Protein AF-A0A662F330-F1 (afdb_monomer)

pLDDT: mean 90.24, std 6.08, range [50.97, 97.44]

Solvent-accessible surface area (backbone atoms only — not comparable to full-atom values): 11430 Å² total; per-residue (Å²): 136,85,82,60,60,74,59,54,74,67,41,81,53,69,70,50,36,45,76,65,49,92,43,72,67,61,27,53,52,48,52,53,46,45,69,73,62,51,96,54,98,65,63,63,68,55,54,45,50,53,49,22,54,53,48,38,51,51,52,59,48,39,74,73,48,54,71,63,37,28,57,54,47,50,48,55,52,51,38,55,53,50,48,49,54,53,51,38,46,74,71,68,46,50,69,74,56,43,60,72,55,47,43,87,51,67,92,79,46,53,70,69,58,52,43,48,30,68,72,40,96,68,14,58,49,64,52,20,74,79,43,34,81,67,53,10,59,54,54,52,67,53,93,68,93,50,66,68,60,52,47,51,42,37,58,58,40,41,50,63,50,40,53,47,22,55,72,77,37,75,88,42,70,27,45,60,56,36,49,54,54,53,51,50,54,51,50,53,53,52,50,54,52,51,53,58,51,60,77,74,109

Radius of gyration: 18.6 Å; Cα contacts (8 Å, |Δi|>4): 157; chains: 1; bounding box: 43×47×47 Å

Nearest PDB structures (foldseek):
  7y16-assembly2_C  TM=2.552E-01  e=1.788E+00  Cyberlindnera jadinii

Sequence (201 aa):
ERVDYPHLLGLPGIDALIKELPWPNYQRALTAVHRQVGDKEVTFPYEAELDSLYLQQLILEYKRQKANVKGILKNRIMRELFSWAFRLKGYEFSFPETVNLLPDFRPLISQEELRGIVEDAEGWHRIAHFLGGEVGKQFERMEEFNVEKLEQSFDEALLPLVGEVFITAPFGLGIVVGYIYLKEIELNRLVELVERARVRG

Secondary structure (DSSP, 8-state):
----HHHHHTSSHHHHHHHH-S-HHHHHHHHHHHHHHTT----HHHHHHHHHHHHHHHHHHHHHS-HHHHHHHHHHHHHHHHHHHHHHHHTT--HHHHHHHS---TTTS-HHHHHHHHTSTTGGGGGHHHH-HHHHHHHHT-SS--HHHHHHHHHHHHHHHHHHHHHH-TTSHHHHHHHHHHHHHHHHHHHHHHHHHHHT-

Mean predicted aligned error: 5.18 Å

Structure (mmCIF, N/CA/C/O backbone):
data_AF-A0A662F330-F1
#
_entry.id   AF-A0A662F330-F1
#
loop_
_atom_site.group_PDB
_atom_site.id
_atom_site.type_symbol
_atom_site.label_atom_id
_atom_site.label_alt_id
_atom_site.label_comp_id
_atom_site.label_asym_id
_atom_site.label_entity_id
_atom_site.label_seq_id
_atom_site.pdbx_PDB_ins_code
_atom_site.Cartn_x
_atom_site.Cartn_y
_atom_site.Cartn_z
_atom_site.occupancy
_atom_site.B_iso_or_equiv
_atom_site.auth_seq_id
_atom_site.auth_comp_id
_atom_site.auth_asym_id
_atom_site.auth_atom_id
_atom_site.pdbx_PDB_model_num
ATOM 1 N N . GLU A 1 1 ? -9.918 -10.450 -19.898 1.00 57.72 1 GLU A N 1
ATOM 2 C CA . GLU A 1 1 ? -8.842 -11.107 -20.673 1.00 57.72 1 GLU A CA 1
ATOM 3 C C . GLU A 1 1 ? -7.998 -11.949 -19.731 1.00 57.72 1 GLU A C 1
ATOM 5 O O . GLU A 1 1 ? -7.894 -11.590 -18.562 1.00 57.72 1 GLU A O 1
ATOM 10 N N . ARG A 1 2 ? -7.470 -13.087 -20.191 1.00 71.56 2 ARG A N 1
ATOM 11 C CA . ARG A 1 2 ? -6.565 -13.928 -19.397 1.00 71.56 2 ARG A CA 1
ATOM 12 C C . ARG A 1 2 ? -5.135 -13.499 -19.715 1.00 71.56 2 ARG A C 1
ATOM 14 O O . ARG A 1 2 ? -4.764 -13.500 -20.881 1.00 71.56 2 ARG A O 1
ATOM 21 N N . VAL A 1 3 ? -4.376 -13.119 -18.694 1.00 77.19 3 VAL A N 1
ATOM 22 C CA . VAL A 1 3 ? -2.969 -12.723 -18.834 1.00 77.19 3 VAL A CA 1
ATOM 23 C C . VAL A 1 3 ? -2.108 -13.981 -18.830 1.00 77.19 3 VAL A C 1
ATOM 25 O O . VAL A 1 3 ? -2.227 -14.802 -17.918 1.00 77.19 3 VAL A O 1
ATOM 28 N N . ASP A 1 4 ? -1.263 -14.144 -19.843 1.00 85.94 4 ASP A N 1
ATOM 29 C CA . ASP A 1 4 ? -0.273 -15.219 -19.905 1.00 85.94 4 ASP A CA 1
ATOM 30 C C . ASP A 1 4 ? 1.046 -14.736 -19.283 1.00 85.94 4 ASP A C 1
ATOM 32 O O . ASP A 1 4 ? 1.935 -14.230 -19.965 1.00 85.94 4 ASP A O 1
ATOM 36 N N . TYR A 1 5 ? 1.139 -14.821 -17.951 1.00 85.25 5 TYR A N 1
ATOM 37 C CA . TYR A 1 5 ? 2.334 -14.395 -17.215 1.00 85.25 5 TYR A CA 1
ATOM 38 C C . TYR A 1 5 ? 3.619 -15.118 -17.662 1.00 85.25 5 TYR A C 1
ATOM 40 O O . TYR A 1 5 ? 4.618 -14.425 -17.844 1.00 85.25 5 TYR A O 1
ATOM 48 N N . PRO A 1 6 ? 3.637 -16.453 -17.885 1.00 90.38 6 PRO A N 1
ATOM 49 C CA . PRO A 1 6 ? 4.804 -17.135 -18.449 1.00 90.38 6 PRO A CA 1
ATOM 50 C C . PRO A 1 6 ? 5.301 -16.533 -19.765 1.00 90.38 6 PRO A C 1
ATOM 52 O O . PRO A 1 6 ? 6.506 -16.363 -19.932 1.00 90.38 6 PRO A O 1
ATOM 55 N N . HIS A 1 7 ? 4.386 -16.180 -20.673 1.00 90.19 7 HIS A N 1
ATOM 56 C CA . HIS A 1 7 ? 4.742 -15.514 -21.926 1.00 90.19 7 HIS A CA 1
ATOM 57 C C . HIS A 1 7 ? 5.354 -14.133 -21.677 1.00 90.19 7 HIS A C 1
ATOM 59 O O . HIS A 1 7 ? 6.452 -13.863 -22.156 1.00 90.19 7 HIS A O 1
ATOM 65 N N . LEU A 1 8 ? 4.707 -13.294 -20.858 1.00 87.56 8 LEU A N 1
ATOM 66 C CA . LEU A 1 8 ? 5.212 -11.952 -20.538 1.00 87.56 8 LEU A CA 1
ATOM 67 C C . LEU A 1 8 ? 6.602 -11.981 -19.881 1.00 87.56 8 LEU A C 1
ATOM 69 O O . LEU A 1 8 ? 7.443 -11.144 -20.195 1.00 87.56 8 LEU A O 1
ATOM 73 N N . LEU A 1 9 ? 6.864 -12.959 -19.007 1.00 86.50 9 LEU A N 1
ATOM 74 C CA . LEU A 1 9 ? 8.171 -13.157 -18.366 1.00 86.50 9 LEU A CA 1
ATOM 75 C C . LEU A 1 9 ? 9.256 -13.644 -19.341 1.00 86.50 9 LEU A C 1
ATOM 77 O O . LEU A 1 9 ? 10.441 -13.487 -19.059 1.00 86.50 9 LEU A O 1
ATOM 81 N N . GLY A 1 10 ? 8.866 -14.244 -20.469 1.00 88.38 10 GLY A N 1
ATOM 82 C CA . GLY A 1 10 ? 9.775 -14.711 -21.516 1.00 88.38 10 GLY A CA 1
ATOM 83 C C . GLY A 1 10 ? 10.147 -13.647 -22.553 1.00 88.38 10 GLY A C 1
ATOM 84 O O . GLY A 1 10 ? 10.958 -13.929 -23.437 1.00 88.38 10 GLY A O 1
ATOM 85 N N . LEU A 1 11 ? 9.565 -12.445 -22.481 1.00 90.50 11 LEU A N 1
ATOM 86 C CA . LEU A 1 11 ? 9.806 -11.385 -23.458 1.00 90.50 11 LEU A CA 1
ATOM 87 C C . LEU A 1 11 ? 11.210 -10.771 -23.311 1.00 90.50 11 LEU A C 1
ATOM 89 O O . LEU A 1 11 ? 11.685 -10.550 -22.194 1.00 90.50 11 LEU A O 1
ATOM 93 N N . PRO A 1 12 ? 11.888 -10.450 -24.430 1.00 86.94 12 PRO A N 1
ATOM 94 C CA . PRO A 1 12 ? 13.229 -9.885 -24.395 1.00 86.94 12 PRO A CA 1
ATOM 95 C C . PRO A 1 12 ? 13.183 -8.390 -24.049 1.00 86.94 12 PRO A C 1
ATOM 97 O O . PRO A 1 12 ? 13.076 -7.531 -24.925 1.00 86.94 12 PRO A O 1
ATOM 100 N N . GLY A 1 13 ? 13.301 -8.087 -22.757 1.00 86.00 13 GLY A N 1
ATOM 101 C CA . GLY A 1 13 ? 13.470 -6.726 -22.247 1.00 86.00 13 GLY A CA 1
ATOM 102 C C . GLY A 1 13 ? 12.177 -5.915 -22.114 1.00 86.00 13 GLY A C 1
ATOM 103 O O . GLY A 1 13 ? 11.080 -6.345 -22.479 1.00 86.00 13 GLY A O 1
ATOM 104 N N . ILE A 1 14 ? 12.323 -4.708 -21.561 1.00 87.12 14 ILE A N 1
ATOM 105 C CA . ILE A 1 14 ? 11.198 -3.859 -21.145 1.00 87.12 14 ILE A CA 1
ATOM 106 C C . ILE A 1 14 ? 10.346 -3.363 -22.325 1.00 87.12 14 ILE A C 1
ATOM 108 O O . ILE A 1 14 ? 9.127 -3.285 -22.210 1.00 87.12 14 ILE A O 1
ATOM 112 N N . ASP A 1 15 ? 10.950 -3.108 -23.488 1.00 88.94 15 ASP A N 1
ATOM 113 C CA . ASP A 1 15 ? 10.236 -2.653 -24.689 1.00 88.94 15 ASP A CA 1
ATOM 114 C C . ASP A 1 15 ? 9.227 -3.669 -25.217 1.00 88.94 15 ASP A C 1
ATOM 116 O O . ASP A 1 15 ? 8.107 -3.316 -25.601 1.00 88.94 15 ASP A O 1
ATOM 120 N N . ALA A 1 16 ? 9.643 -4.936 -25.278 1.00 90.69 16 ALA A N 1
ATOM 121 C CA . ALA A 1 16 ? 8.783 -6.027 -25.706 1.00 90.69 16 ALA A CA 1
ATOM 122 C C . ALA A 1 16 ? 7.642 -6.210 -24.701 1.00 90.69 16 ALA A C 1
ATOM 124 O O . ALA A 1 16 ? 6.481 -6.271 -25.102 1.00 90.69 16 ALA A O 1
ATOM 125 N N . LEU A 1 17 ? 7.962 -6.174 -23.401 1.00 90.00 17 LEU A N 1
ATOM 126 C CA . LEU A 1 17 ? 6.968 -6.251 -22.334 1.00 90.00 17 LEU A CA 1
ATOM 127 C C . LEU A 1 17 ? 5.906 -5.151 -22.462 1.00 90.00 17 LEU A C 1
ATOM 129 O O . LEU A 1 17 ? 4.716 -5.456 -22.481 1.00 90.00 17 LEU A O 1
ATOM 133 N N . ILE A 1 18 ? 6.310 -3.883 -22.610 1.00 91.12 18 ILE A N 1
ATOM 134 C CA . ILE A 1 18 ? 5.379 -2.747 -22.705 1.00 91.12 18 ILE A CA 1
ATOM 135 C C . ILE A 1 18 ? 4.413 -2.910 -23.884 1.00 91.12 18 ILE A C 1
ATOM 137 O O . ILE A 1 18 ? 3.226 -2.630 -23.734 1.00 91.12 18 ILE A O 1
ATOM 141 N N . LYS A 1 19 ? 4.888 -3.372 -25.047 1.00 90.88 19 LYS A N 1
ATOM 142 C CA . LYS A 1 19 ? 4.047 -3.544 -26.247 1.00 90.88 19 LYS A CA 1
ATOM 143 C C . LYS A 1 19 ? 2.981 -4.625 -26.084 1.00 90.88 19 LYS A C 1
ATOM 145 O O . LYS A 1 19 ? 1.928 -4.527 -26.710 1.00 90.88 19 LYS A O 1
ATOM 150 N N . GLU A 1 20 ? 3.254 -5.633 -25.264 1.00 91.44 20 GLU A N 1
ATOM 151 C CA . GLU A 1 20 ? 2.401 -6.813 -25.111 1.00 91.44 20 GLU A CA 1
ATOM 152 C C . GLU A 1 20 ? 1.518 -6.789 -23.857 1.00 91.44 20 GLU A C 1
ATOM 154 O O . GLU A 1 20 ? 0.652 -7.649 -23.694 1.00 91.44 20 GLU A O 1
ATOM 159 N N . LEU A 1 21 ? 1.664 -5.783 -22.986 1.00 88.62 21 LEU A N 1
ATOM 160 C CA . LEU A 1 21 ? 0.770 -5.620 -21.839 1.00 88.62 21 LEU A CA 1
ATOM 161 C C . LEU A 1 21 ? -0.685 -5.436 -22.305 1.00 88.62 21 LEU A C 1
ATOM 163 O O . LEU A 1 21 ? -0.956 -4.531 -23.083 1.00 88.62 21 LEU A O 1
ATOM 167 N N . PRO A 1 22 ? -1.667 -6.186 -21.785 1.00 87.25 22 PRO A N 1
ATOM 168 C CA . PRO A 1 22 ? -3.050 -6.111 -22.273 1.00 87.25 22 PRO A CA 1
ATOM 169 C C . PRO A 1 22 ? -3.787 -4.827 -21.852 1.00 87.25 22 PRO A C 1
ATOM 171 O O . PRO A 1 22 ? -4.912 -4.582 -22.276 1.00 87.25 22 PRO A O 1
ATOM 174 N N . TRP A 1 23 ? -3.174 -3.994 -21.009 1.00 89.31 23 TRP A N 1
ATOM 175 C CA . TRP A 1 23 ? -3.824 -2.851 -20.375 1.00 89.31 23 TRP A CA 1
ATOM 176 C C . TRP A 1 23 ? -3.299 -1.513 -20.919 1.00 89.31 23 TRP A C 1
ATOM 178 O O . TRP A 1 23 ? -2.200 -1.085 -20.549 1.00 89.31 23 TRP A O 1
ATOM 188 N N . PRO A 1 24 ? -4.084 -0.780 -21.734 1.00 89.69 24 PRO A N 1
ATOM 189 C CA . PRO A 1 24 ? -3.621 0.444 -22.395 1.00 89.69 24 PRO A CA 1
ATOM 190 C C . PRO A 1 24 ? -3.219 1.584 -21.447 1.00 89.69 24 PRO A C 1
ATOM 192 O O . PRO A 1 24 ? -2.493 2.500 -21.832 1.00 89.69 24 PRO A O 1
ATOM 195 N N . ASN A 1 25 ? -3.723 1.597 -20.212 1.00 89.12 25 ASN A N 1
ATOM 196 C CA . ASN A 1 25 ? -3.293 2.546 -19.181 1.00 89.12 25 ASN A CA 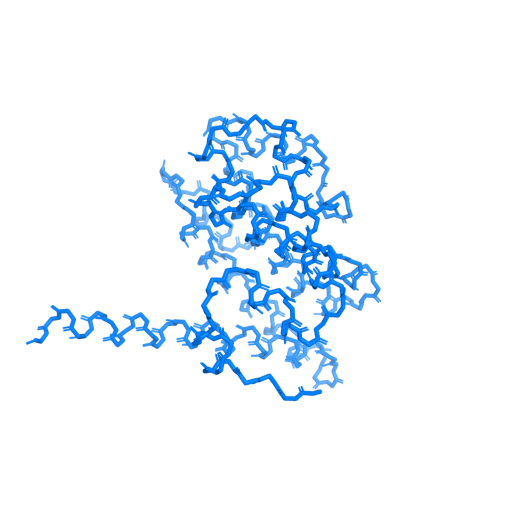1
ATOM 197 C C . ASN A 1 25 ? -1.859 2.253 -18.723 1.00 89.12 25 ASN A C 1
ATOM 199 O O . ASN A 1 25 ? -1.036 3.164 -18.750 1.00 89.12 25 ASN A O 1
ATOM 203 N N . TYR A 1 26 ? -1.553 0.997 -18.388 1.00 89.69 26 TYR A N 1
ATOM 204 C CA . TYR A 1 26 ? -0.208 0.592 -17.985 1.00 89.69 26 TYR A CA 1
ATOM 205 C C . TYR A 1 26 ? 0.785 0.713 -19.146 1.00 89.69 26 TYR A C 1
ATOM 207 O O . TYR A 1 26 ? 1.864 1.265 -18.958 1.00 89.69 26 TYR A O 1
ATOM 215 N N . GLN A 1 27 ? 0.393 0.332 -20.370 1.00 91.69 27 GLN A N 1
ATOM 216 C CA . GLN A 1 27 ? 1.227 0.536 -21.563 1.00 91.69 27 GLN A CA 1
ATOM 217 C C . GLN A 1 27 ? 1.658 1.998 -21.734 1.00 91.69 27 GLN A C 1
ATOM 219 O O . GLN A 1 27 ? 2.840 2.288 -21.916 1.00 91.69 27 GLN A O 1
ATOM 224 N N . ARG A 1 28 ? 0.699 2.935 -21.686 1.00 92.38 28 ARG A N 1
ATOM 225 C CA . ARG A 1 28 ? 0.973 4.365 -21.899 1.00 92.38 28 ARG A CA 1
ATOM 226 C C . ARG A 1 28 ? 1.892 4.935 -20.829 1.00 92.38 28 ARG A C 1
ATOM 228 O O . ARG A 1 28 ? 2.806 5.682 -21.169 1.00 92.38 28 ARG A O 1
ATOM 235 N N . ALA A 1 29 ? 1.652 4.577 -19.574 1.00 90.94 29 ALA A N 1
ATOM 236 C CA . ALA A 1 29 ? 2.463 5.029 -18.457 1.00 90.94 29 ALA A CA 1
ATOM 237 C C . ALA A 1 29 ? 3.898 4.510 -18.543 1.00 90.94 29 ALA A C 1
ATOM 239 O O . ALA A 1 29 ? 4.838 5.300 -18.562 1.00 90.94 29 ALA A O 1
ATOM 240 N N . LEU A 1 30 ? 4.070 3.200 -18.738 1.00 92.12 30 LEU A N 1
ATOM 241 C CA . LEU A 1 30 ? 5.401 2.619 -18.873 1.00 92.12 30 LEU A CA 1
ATOM 242 C C . LEU A 1 30 ? 6.135 3.122 -20.117 1.00 92.12 30 LEU A C 1
ATOM 244 O O . LEU A 1 30 ? 7.341 3.320 -20.064 1.00 92.12 30 LEU A O 1
ATOM 248 N N . THR A 1 31 ? 5.429 3.400 -21.218 1.00 92.88 31 THR A N 1
ATOM 249 C CA . THR A 1 31 ? 6.033 4.043 -22.398 1.00 92.88 31 THR A CA 1
ATOM 250 C C . THR A 1 31 ? 6.564 5.440 -22.064 1.00 92.88 31 THR A C 1
ATOM 252 O O . THR A 1 31 ? 7.615 5.839 -22.564 1.00 92.88 31 THR A O 1
ATOM 255 N N . ALA A 1 32 ? 5.842 6.212 -21.245 1.00 91.25 32 ALA A N 1
ATOM 256 C CA . ALA A 1 32 ? 6.276 7.541 -20.826 1.00 91.25 32 ALA A CA 1
ATOM 257 C C . ALA A 1 32 ? 7.510 7.465 -19.919 1.00 91.25 32 ALA A C 1
ATOM 259 O O . ALA A 1 32 ? 8.477 8.179 -20.178 1.00 91.25 32 ALA A O 1
ATOM 260 N N . VAL A 1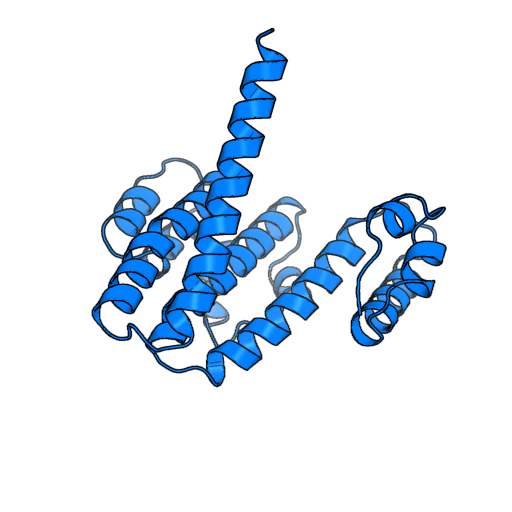 33 ? 7.506 6.557 -18.937 1.00 90.50 33 VAL A N 1
ATOM 261 C CA . VAL A 1 33 ? 8.673 6.272 -18.089 1.00 90.50 33 VAL A CA 1
ATOM 262 C C . VAL A 1 33 ? 9.855 5.847 -18.948 1.00 90.50 33 VAL A C 1
ATOM 264 O O . VAL A 1 33 ? 10.905 6.476 -18.877 1.00 90.50 33 VAL A O 1
ATOM 267 N N . HIS A 1 34 ? 9.671 4.865 -19.835 1.00 91.12 34 HIS A N 1
ATOM 268 C CA . HIS A 1 34 ? 10.721 4.353 -20.716 1.00 91.12 34 HIS A CA 1
ATOM 269 C C . HIS A 1 34 ? 11.400 5.469 -21.521 1.00 91.12 34 HIS A C 1
ATOM 271 O O . HIS A 1 34 ? 12.622 5.540 -21.589 1.00 91.12 34 HIS A O 1
ATOM 277 N N . ARG A 1 35 ? 10.626 6.424 -22.054 1.00 89.69 35 ARG A N 1
ATOM 278 C CA . ARG A 1 35 ? 11.170 7.596 -22.764 1.00 89.69 35 ARG A CA 1
ATOM 279 C C . ARG A 1 35 ? 11.995 8.531 -21.876 1.00 89.69 35 ARG A C 1
ATOM 281 O O . ARG A 1 35 ? 12.870 9.215 -22.395 1.00 89.69 35 ARG A O 1
ATOM 288 N N . GLN A 1 36 ? 11.695 8.610 -20.579 1.00 86.50 36 GLN A N 1
ATOM 289 C CA . GLN A 1 36 ? 12.420 9.456 -19.625 1.00 86.50 36 GLN A CA 1
ATOM 290 C C . GLN A 1 36 ? 13.723 8.807 -19.154 1.00 86.50 36 GLN A C 1
ATOM 292 O O . GLN A 1 36 ? 14.745 9.488 -19.063 1.00 86.50 36 GLN A O 1
ATOM 297 N N . VAL A 1 37 ? 13.704 7.504 -18.857 1.00 86.12 37 VAL A N 1
ATOM 298 C CA . VAL A 1 37 ? 14.912 6.774 -18.437 1.00 86.12 37 VAL A CA 1
ATOM 299 C C . VAL A 1 37 ? 15.818 6.386 -19.607 1.00 86.12 37 VAL A C 1
ATOM 301 O O . VAL A 1 37 ? 17.032 6.311 -19.410 1.00 86.12 37 VAL A O 1
ATOM 304 N N . GLY A 1 38 ? 15.264 6.201 -20.809 1.00 80.69 38 GLY A N 1
ATOM 305 C CA . GLY A 1 38 ? 15.984 5.717 -21.989 1.00 80.69 38 GLY A CA 1
ATOM 306 C C . GLY A 1 38 ? 16.497 4.286 -21.806 1.00 80.69 38 GLY A C 1
ATOM 307 O O . GLY A 1 38 ? 15.913 3.501 -21.063 1.00 80.69 38 GLY A O 1
ATOM 308 N N . ASP A 1 39 ? 17.643 3.978 -22.420 1.00 72.56 39 ASP A N 1
ATOM 309 C CA . ASP A 1 39 ? 18.289 2.652 -22.382 1.00 72.56 39 ASP A CA 1
ATOM 310 C C . ASP A 1 39 ? 19.027 2.354 -21.058 1.00 72.56 39 ASP A C 1
ATOM 312 O O . ASP A 1 39 ? 19.939 1.527 -21.005 1.00 72.56 39 ASP A O 1
ATOM 316 N N . LYS A 1 40 ? 18.696 3.057 -19.969 1.00 76.25 40 LYS A N 1
ATOM 317 C CA . LYS A 1 40 ? 19.297 2.793 -18.657 1.00 76.25 40 LYS A CA 1
ATOM 318 C C . LYS A 1 40 ? 18.715 1.507 -18.072 1.00 76.25 40 LYS A C 1
ATOM 320 O O . LYS A 1 40 ? 17.498 1.368 -17.973 1.00 76.25 40 LYS A O 1
ATOM 325 N N . GLU A 1 41 ? 19.581 0.616 -17.595 1.00 72.69 41 GLU A N 1
ATOM 326 C CA . GLU A 1 41 ? 19.192 -0.587 -16.845 1.00 72.69 41 GLU A CA 1
ATOM 327 C C . GLU A 1 41 ? 18.743 -0.229 -15.417 1.00 72.69 41 GLU A C 1
ATOM 329 O O . GLU A 1 41 ? 19.438 -0.478 -14.435 1.00 72.69 41 GLU A O 1
ATOM 334 N N . VAL A 1 42 ? 17.579 0.410 -15.293 1.00 81.88 42 VAL A N 1
ATOM 335 C CA . VAL A 1 42 ? 16.956 0.756 -14.008 1.00 81.88 42 VAL A CA 1
ATOM 336 C C . VAL A 1 42 ? 15.511 0.267 -13.983 1.00 81.88 42 VAL A C 1
ATOM 338 O O . VAL A 1 42 ? 14.726 0.625 -14.854 1.00 81.88 42 VAL A O 1
ATOM 341 N N . THR A 1 43 ? 15.134 -0.542 -12.990 1.00 84.69 43 THR A N 1
ATOM 342 C CA . THR A 1 43 ? 13.754 -1.059 -12.857 1.00 84.69 43 THR A CA 1
ATOM 343 C C . THR A 1 43 ? 12.875 -0.151 -12.003 1.00 84.69 43 THR A C 1
ATOM 345 O O . THR A 1 43 ? 11.689 0.011 -12.285 1.00 84.69 43 THR A O 1
ATOM 348 N N . PHE A 1 44 ? 13.480 0.519 -11.021 1.00 84.75 44 PHE A N 1
ATOM 349 C CA . PHE A 1 44 ? 12.788 1.317 -10.013 1.00 84.75 44 PHE A CA 1
ATOM 350 C C . PHE A 1 44 ? 11.758 2.322 -10.571 1.00 84.75 44 PHE A C 1
ATOM 352 O O . PHE A 1 44 ? 10.632 2.338 -10.079 1.00 84.75 44 PHE A O 1
ATOM 359 N N . PRO A 1 45 ? 12.052 3.126 -11.618 1.00 85.38 45 PRO A N 1
ATOM 360 C CA . PRO A 1 45 ? 11.074 4.087 -12.138 1.00 85.38 45 PRO A CA 1
ATOM 361 C C . PRO A 1 45 ? 9.833 3.426 -12.752 1.00 85.38 45 PRO A C 1
ATOM 363 O O . PRO A 1 45 ? 8.750 4.003 -12.718 1.00 85.38 45 PRO A O 1
ATOM 366 N N . TYR A 1 46 ? 9.977 2.216 -13.301 1.00 89.06 46 TYR A N 1
ATOM 367 C CA . TYR A 1 46 ? 8.851 1.453 -13.840 1.00 89.06 46 TYR A CA 1
ATOM 368 C C . TYR A 1 46 ? 7.979 0.897 -12.714 1.00 89.06 46 TYR A C 1
ATOM 370 O O . TYR A 1 46 ? 6.757 0.997 -12.789 1.00 89.06 46 TYR A O 1
ATOM 378 N N . GLU A 1 47 ? 8.601 0.342 -11.671 1.00 88.69 47 GLU A N 1
ATOM 379 C CA . GLU A 1 47 ? 7.908 -0.173 -10.483 1.00 88.69 47 GLU A CA 1
ATOM 380 C C . GLU A 1 47 ? 7.118 0.939 -9.783 1.00 88.69 47 GLU A C 1
ATOM 382 O O . GLU A 1 47 ? 5.917 0.794 -9.556 1.00 88.69 47 GLU A O 1
ATOM 387 N N . ALA A 1 48 ? 7.761 2.086 -9.539 1.00 85.94 48 ALA A N 1
ATOM 388 C CA . ALA A 1 48 ? 7.135 3.233 -8.889 1.00 85.94 48 ALA A CA 1
ATOM 389 C C . ALA A 1 48 ? 5.914 3.757 -9.668 1.00 85.94 48 ALA A C 1
ATOM 391 O O . ALA A 1 48 ? 4.881 4.050 -9.069 1.00 85.94 48 ALA A O 1
ATOM 392 N N . GLU A 1 49 ? 5.993 3.838 -11.001 1.00 89.31 49 GLU A N 1
ATOM 393 C CA . GLU A 1 49 ? 4.870 4.289 -11.834 1.00 89.31 49 GLU A CA 1
ATOM 394 C C . GLU A 1 49 ? 3.696 3.299 -11.808 1.00 89.31 49 GLU A C 1
ATOM 396 O O . GLU A 1 49 ? 2.537 3.707 -11.685 1.00 89.31 49 GLU A O 1
ATOM 401 N N . LEU A 1 50 ? 3.969 1.993 -11.916 1.00 90.19 50 LEU A N 1
ATOM 402 C CA . LEU A 1 50 ? 2.923 0.967 -11.872 1.00 90.19 50 LEU A CA 1
ATOM 403 C C . LEU A 1 50 ? 2.184 0.977 -10.536 1.00 90.19 50 LEU A C 1
ATOM 405 O O . LEU A 1 50 ? 0.946 0.971 -10.522 1.00 90.19 50 LEU A O 1
ATOM 409 N N . ASP A 1 51 ? 2.933 1.041 -9.439 1.00 89.25 51 ASP A N 1
ATOM 410 C CA . ASP A 1 51 ? 2.366 1.050 -8.098 1.00 89.25 51 ASP A CA 1
ATOM 411 C C . ASP A 1 51 ? 1.625 2.355 -7.820 1.00 89.25 51 ASP A C 1
ATOM 413 O O . ASP A 1 51 ? 0.505 2.321 -7.309 1.00 89.25 51 ASP A O 1
ATOM 417 N N . SER A 1 52 ? 2.160 3.503 -8.246 1.00 89.88 52 SER A N 1
ATOM 418 C CA . SER A 1 52 ? 1.464 4.788 -8.139 1.00 89.88 52 SER A CA 1
ATOM 419 C C . SER A 1 52 ? 0.122 4.768 -8.879 1.00 89.88 52 SER A C 1
ATOM 421 O O . SER A 1 52 ? -0.910 5.142 -8.316 1.00 89.88 52 SER A O 1
ATOM 423 N N . LEU A 1 53 ? 0.069 4.225 -10.101 1.00 90.88 53 LEU A N 1
ATOM 424 C CA . LEU A 1 53 ? -1.182 4.087 -10.856 1.00 90.88 53 LEU A CA 1
ATOM 425 C C . LEU A 1 53 ? -2.185 3.154 -10.186 1.00 90.88 53 LEU A C 1
ATOM 427 O O . LEU A 1 53 ? -3.377 3.474 -10.117 1.00 90.88 53 LEU A O 1
ATOM 431 N N . TYR A 1 54 ? -1.720 1.998 -9.722 1.00 90.69 54 TYR A N 1
ATOM 432 C CA . TYR A 1 54 ? -2.558 1.033 -9.023 1.00 90.69 54 TYR A CA 1
ATOM 433 C C . TYR A 1 54 ? -3.135 1.638 -7.737 1.00 90.69 54 TYR A C 1
ATOM 435 O O . TYR A 1 54 ? -4.354 1.635 -7.531 1.00 90.69 54 TYR A O 1
ATOM 443 N N . LEU A 1 55 ? -2.286 2.245 -6.909 1.00 93.38 55 LEU A N 1
ATOM 444 C CA . LEU A 1 55 ? -2.694 2.874 -5.659 1.00 93.38 55 LEU A CA 1
ATOM 445 C C . LEU A 1 55 ? -3.614 4.068 -5.893 1.00 93.38 55 LEU A C 1
ATOM 447 O O . LEU A 1 55 ? -4.603 4.219 -5.177 1.00 93.38 55 LEU A O 1
ATOM 451 N N . GLN A 1 56 ? -3.371 4.879 -6.923 1.00 93.56 56 GLN A N 1
ATOM 452 C CA . GLN A 1 56 ? -4.256 5.985 -7.274 1.00 93.56 56 GLN A CA 1
ATOM 453 C C . GLN A 1 56 ? -5.675 5.491 -7.585 1.00 93.56 56 GLN A C 1
ATOM 455 O O . GLN A 1 56 ? -6.653 6.107 -7.149 1.00 93.56 56 GLN A O 1
ATOM 460 N N . GLN A 1 57 ? -5.810 4.375 -8.307 1.00 91.94 57 GLN A N 1
ATOM 461 C CA . GLN A 1 57 ? -7.115 3.766 -8.573 1.00 91.94 57 GLN A CA 1
ATOM 462 C C . GLN A 1 57 ? -7.767 3.249 -7.289 1.00 91.94 57 GLN A C 1
ATOM 464 O O . GLN A 1 57 ? -8.946 3.524 -7.054 1.00 91.94 57 GLN A O 1
ATOM 469 N N . LEU A 1 58 ? -7.005 2.580 -6.419 1.00 92.44 58 LEU A N 1
ATOM 470 C CA . LEU A 1 58 ? -7.512 2.131 -5.123 1.00 92.44 58 LEU A CA 1
ATOM 471 C C . LEU A 1 58 ? -7.976 3.293 -4.238 1.00 92.44 58 LEU A C 1
ATOM 473 O O . LEU A 1 58 ? -9.026 3.186 -3.608 1.00 92.44 58 LEU A O 1
ATOM 477 N N . ILE A 1 59 ? -7.258 4.419 -4.216 1.00 94.50 59 ILE A N 1
ATOM 478 C CA . ILE A 1 59 ? -7.644 5.628 -3.471 1.00 94.50 59 ILE A CA 1
ATOM 479 C C . ILE A 1 59 ? -8.961 6.196 -4.002 1.00 94.50 59 ILE A C 1
ATOM 481 O O . ILE A 1 59 ? -9.845 6.565 -3.221 1.00 94.50 59 ILE A O 1
ATOM 485 N N . LEU A 1 60 ? -9.120 6.264 -5.326 1.00 92.81 60 LEU A N 1
ATOM 486 C CA . LEU A 1 60 ? -10.360 6.731 -5.948 1.00 92.81 60 LEU A CA 1
ATOM 487 C C . LEU A 1 60 ? -11.541 5.824 -5.592 1.00 92.81 60 LEU A C 1
ATOM 489 O O . LEU A 1 60 ? -12.615 6.327 -5.249 1.00 92.81 60 LEU A O 1
ATOM 493 N N . GLU A 1 61 ? -11.336 4.508 -5.614 1.00 91.06 61 GLU A N 1
ATOM 494 C CA . GLU A 1 61 ? -12.362 3.542 -5.234 1.00 91.06 61 GLU A CA 1
ATOM 495 C C . GLU A 1 61 ? -12.678 3.603 -3.741 1.00 91.06 61 GLU A C 1
ATOM 497 O O . GLU A 1 61 ? -13.852 3.702 -3.382 1.00 91.06 61 GLU A O 1
ATOM 502 N N . TYR A 1 62 ? -11.667 3.679 -2.872 1.00 92.56 62 TYR A N 1
ATOM 503 C CA . TYR A 1 62 ? -11.823 3.862 -1.427 1.00 92.56 62 TYR A CA 1
ATOM 504 C C . TYR A 1 62 ? -12.815 4.985 -1.099 1.00 92.56 62 TYR A C 1
ATOM 506 O O . TYR A 1 62 ? -13.716 4.788 -0.283 1.00 92.56 62 TYR A O 1
ATOM 514 N N . LYS A 1 63 ? -12.739 6.138 -1.779 1.00 91.00 63 LYS A N 1
ATOM 515 C CA . LYS A 1 63 ? -13.650 7.273 -1.530 1.00 91.00 63 LYS A CA 1
ATOM 516 C C . LYS A 1 63 ? -15.124 6.914 -1.766 1.00 91.00 63 LYS A C 1
ATOM 518 O O . LYS A 1 63 ? -15.989 7.397 -1.029 1.00 91.00 63 LYS A O 1
ATOM 523 N N . ARG A 1 64 ? -15.402 6.043 -2.741 1.00 91.56 64 ARG A N 1
ATOM 524 C CA . ARG A 1 64 ? -16.747 5.623 -3.176 1.00 91.56 64 ARG A CA 1
ATOM 525 C C . ARG A 1 64 ? -17.331 4.476 -2.350 1.00 91.56 64 ARG A C 1
ATOM 527 O O . ARG A 1 64 ? -18.539 4.258 -2.389 1.00 91.56 64 ARG A O 1
ATOM 534 N N . GLN A 1 65 ? -16.502 3.756 -1.598 1.00 91.88 65 GLN A N 1
ATOM 535 C CA . GLN A 1 65 ? -16.928 2.549 -0.896 1.00 91.88 65 GLN A CA 1
ATOM 536 C C . GLN A 1 65 ? -17.755 2.809 0.379 1.00 91.88 65 GLN A C 1
ATOM 538 O O . GLN A 1 65 ? -17.740 3.891 0.978 1.00 91.88 65 GLN A O 1
ATOM 543 N N . LYS A 1 66 ? -18.477 1.772 0.823 1.00 90.31 66 LYS A N 1
ATOM 544 C CA . LYS A 1 66 ? -19.173 1.730 2.122 1.00 90.31 66 LYS A CA 1
ATOM 545 C C . LYS A 1 66 ? -18.184 1.496 3.269 1.00 90.31 66 LYS A C 1
ATOM 547 O O . LYS A 1 66 ? -17.090 0.989 3.044 1.00 90.31 66 LYS A O 1
ATOM 552 N N . ALA A 1 67 ? -18.583 1.838 4.497 1.00 86.81 67 ALA A N 1
ATOM 553 C CA . ALA A 1 67 ? -17.726 1.781 5.689 1.00 86.81 67 ALA A CA 1
ATOM 554 C C . ALA A 1 67 ? -17.007 0.428 5.870 1.00 86.81 67 ALA A C 1
ATOM 556 O O . ALA A 1 67 ? -15.798 0.402 6.086 1.00 86.81 67 ALA A O 1
ATOM 557 N N . ASN A 1 68 ? -17.727 -0.680 5.675 1.00 83.94 68 ASN A N 1
ATOM 558 C CA . ASN A 1 68 ? -17.196 -2.041 5.798 1.00 83.94 68 ASN A CA 1
ATOM 559 C C . ASN A 1 68 ? -16.068 -2.361 4.796 1.00 83.94 68 ASN A C 1
ATOM 561 O O . ASN A 1 68 ? -15.142 -3.088 5.124 1.00 83.94 68 ASN A O 1
ATOM 565 N N . VAL A 1 69 ? -16.110 -1.811 3.582 1.00 92.00 69 VAL A N 1
ATOM 566 C CA . VAL A 1 69 ? -15.034 -1.983 2.586 1.00 92.00 69 VAL A CA 1
ATOM 567 C C . VAL A 1 69 ? -13.945 -0.922 2.773 1.00 92.00 69 VAL A C 1
ATOM 569 O O . VAL A 1 69 ? -12.766 -1.191 2.559 1.00 92.00 69 VAL A O 1
ATOM 572 N N . LYS A 1 70 ? -14.326 0.288 3.204 1.00 93.12 70 LYS A N 1
ATOM 573 C CA . LYS A 1 70 ? -13.410 1.415 3.417 1.00 93.12 70 LYS A CA 1
ATOM 574 C C . LYS A 1 70 ? -12.307 1.097 4.415 1.00 93.12 70 LYS A C 1
ATOM 576 O O . LYS A 1 70 ? -11.171 1.451 4.137 1.00 93.12 70 LYS A O 1
ATOM 581 N N . GLY A 1 71 ? -12.620 0.444 5.536 1.00 93.06 71 GLY A N 1
ATOM 582 C CA . GLY A 1 71 ? -11.607 0.067 6.530 1.00 93.06 71 GLY A CA 1
ATOM 583 C C . GLY A 1 71 ? -10.537 -0.856 5.942 1.00 93.06 71 GLY A C 1
ATOM 584 O O . GLY A 1 71 ? -9.347 -0.571 6.049 1.00 93.06 71 GLY A O 1
ATOM 585 N N . ILE A 1 72 ? -10.977 -1.901 5.234 1.00 94.88 72 ILE A N 1
ATOM 586 C CA . ILE A 1 72 ? -10.113 -2.881 4.560 1.00 94.88 72 ILE A CA 1
ATOM 587 C C . ILE A 1 72 ? -9.228 -2.191 3.513 1.00 94.88 72 ILE A C 1
ATOM 589 O O . ILE A 1 72 ? -8.008 -2.314 3.559 1.00 94.88 72 ILE A O 1
ATOM 593 N N . LEU A 1 73 ? -9.822 -1.411 2.603 1.00 94.81 73 LEU A N 1
ATOM 594 C CA . LEU A 1 73 ? -9.058 -0.702 1.572 1.00 94.81 73 LEU A CA 1
ATOM 595 C C . LEU A 1 73 ? -8.106 0.333 2.168 1.00 94.81 73 LEU A C 1
ATOM 597 O O . LEU A 1 73 ? -6.974 0.433 1.713 1.00 94.81 73 LEU A O 1
ATOM 601 N N . LYS A 1 74 ? -8.529 1.082 3.196 1.00 95.44 74 LYS A N 1
ATOM 602 C CA . LYS A 1 74 ? -7.657 2.051 3.868 1.00 95.44 74 LYS A CA 1
ATOM 603 C C . LYS A 1 74 ? -6.426 1.358 4.439 1.00 95.44 74 LYS A C 1
ATOM 605 O O . LYS A 1 74 ? -5.330 1.840 4.199 1.00 95.44 74 LYS A O 1
ATOM 610 N N . ASN A 1 75 ? -6.587 0.236 5.141 1.00 95.69 75 ASN A N 1
ATOM 611 C CA . ASN A 1 75 ? -5.457 -0.535 5.663 1.00 95.69 75 ASN A CA 1
ATOM 612 C C . ASN A 1 75 ? -4.463 -0.901 4.543 1.00 95.69 75 ASN A C 1
ATOM 614 O O . ASN A 1 75 ? -3.281 -0.587 4.658 1.00 95.69 75 ASN A O 1
ATOM 618 N N . ARG A 1 76 ? -4.950 -1.461 3.427 1.00 94.62 76 ARG A N 1
ATOM 619 C CA . ARG A 1 76 ? -4.087 -1.878 2.309 1.00 94.62 76 ARG A CA 1
ATOM 620 C C . ARG A 1 76 ? -3.412 -0.712 1.604 1.00 94.62 76 ARG A C 1
ATOM 622 O O . ARG A 1 76 ? -2.224 -0.780 1.328 1.00 94.62 76 ARG A O 1
ATOM 629 N N . ILE A 1 77 ? -4.139 0.373 1.352 1.00 95.62 77 ILE A N 1
ATOM 630 C CA . ILE A 1 77 ? -3.550 1.545 0.703 1.00 95.62 77 ILE A CA 1
ATOM 631 C C . ILE A 1 77 ? -2.499 2.191 1.612 1.00 95.62 77 ILE A C 1
ATOM 633 O O . ILE A 1 77 ? -1.446 2.582 1.126 1.00 95.62 77 ILE A O 1
ATOM 637 N N . MET A 1 78 ? -2.757 2.289 2.921 1.00 96.56 78 MET A N 1
ATOM 638 C CA . MET A 1 78 ? -1.799 2.872 3.866 1.00 96.56 78 MET A CA 1
ATOM 639 C C . MET A 1 78 ? -0.543 2.010 4.023 1.00 96.56 78 MET A C 1
ATOM 641 O O . MET A 1 78 ? 0.544 2.576 4.103 1.00 96.56 78 MET A O 1
ATOM 645 N N . ARG A 1 79 ? -0.674 0.672 4.002 1.00 95.81 79 ARG A N 1
ATOM 646 C CA . ARG A 1 79 ? 0.468 -0.256 3.947 1.00 95.81 79 ARG A CA 1
ATOM 647 C C . ARG A 1 79 ? 1.394 0.101 2.789 1.00 95.81 79 ARG A C 1
ATOM 649 O O . ARG A 1 79 ? 2.549 0.438 3.017 1.00 95.81 79 ARG A O 1
ATOM 656 N N . GLU A 1 80 ? 0.864 0.084 1.568 1.00 94.31 80 GLU A N 1
ATOM 657 C CA . GLU A 1 80 ? 1.660 0.336 0.363 1.00 94.31 80 GLU A CA 1
ATOM 658 C C . GLU A 1 80 ? 2.206 1.766 0.317 1.00 94.31 80 GLU A C 1
ATOM 660 O O . GLU A 1 80 ? 3.371 1.973 -0.014 1.00 94.31 80 GLU A O 1
ATOM 665 N N . LEU A 1 81 ? 1.397 2.759 0.706 1.00 95.38 81 LEU A N 1
ATOM 666 C CA . LEU A 1 81 ? 1.812 4.161 0.748 1.00 95.38 81 LEU A CA 1
ATOM 667 C C . LEU A 1 81 ? 3.022 4.361 1.668 1.00 95.38 81 LEU A C 1
ATOM 669 O O . LEU A 1 81 ? 3.988 5.015 1.276 1.00 95.38 81 LEU A O 1
ATOM 673 N N . PHE A 1 82 ? 2.981 3.810 2.885 1.00 95.94 82 PHE A N 1
ATOM 674 C CA . PHE A 1 82 ? 4.095 3.940 3.819 1.00 95.94 82 PHE A CA 1
ATOM 675 C C . PHE A 1 82 ? 5.294 3.098 3.397 1.00 95.94 82 PHE A C 1
ATOM 677 O O . PHE A 1 82 ? 6.408 3.618 3.426 1.00 95.94 82 PHE A O 1
ATOM 684 N N . SER A 1 83 ? 5.095 1.860 2.934 1.00 93.88 83 SER A N 1
ATOM 685 C CA . SER A 1 83 ? 6.182 1.050 2.374 1.00 93.88 83 SER A CA 1
ATOM 686 C C . SER A 1 83 ? 6.933 1.808 1.284 1.00 93.88 83 SER A C 1
ATOM 688 O O . SER A 1 83 ? 8.156 1.918 1.350 1.00 93.88 83 SER A O 1
ATOM 690 N N . TRP A 1 84 ? 6.218 2.414 0.334 1.00 91.94 84 TRP A N 1
ATOM 691 C CA . TRP A 1 84 ? 6.830 3.217 -0.720 1.00 91.94 84 TRP A CA 1
ATOM 692 C C . TRP A 1 84 ? 7.526 4.469 -0.197 1.00 91.94 84 TRP A C 1
ATOM 694 O O . TRP A 1 84 ? 8.662 4.727 -0.588 1.00 91.94 84 TRP A O 1
ATOM 704 N N . ALA A 1 85 ? 6.902 5.215 0.715 1.00 92.94 85 ALA A N 1
ATOM 705 C CA . ALA A 1 85 ? 7.511 6.409 1.296 1.00 92.94 85 ALA A CA 1
ATOM 706 C C . ALA A 1 85 ? 8.850 6.099 1.993 1.00 92.94 85 ALA A C 1
ATOM 708 O O . ALA A 1 85 ? 9.823 6.834 1.826 1.00 92.94 85 ALA A O 1
ATOM 709 N N . PHE A 1 86 ? 8.934 4.986 2.730 1.00 92.62 86 PHE A N 1
ATOM 710 C CA . PHE A 1 86 ? 10.172 4.578 3.398 1.00 92.62 86 PHE A CA 1
ATOM 711 C C . PHE A 1 86 ? 11.194 3.938 2.457 1.00 92.62 86 PHE A C 1
ATOM 713 O O . PHE A 1 86 ? 12.390 4.157 2.648 1.00 92.62 86 PHE A O 1
ATOM 720 N N . ARG A 1 87 ? 10.764 3.206 1.420 1.00 89.75 87 ARG A N 1
ATOM 721 C CA . ARG A 1 87 ? 11.672 2.728 0.363 1.00 89.75 87 ARG A CA 1
ATOM 722 C C . ARG A 1 87 ? 12.311 3.910 -0.368 1.00 89.75 87 ARG A C 1
ATOM 724 O O . ARG A 1 87 ? 13.529 3.954 -0.480 1.00 89.75 87 ARG A O 1
ATOM 731 N N . LEU A 1 88 ? 11.516 4.905 -0.770 1.00 89.00 88 LEU A N 1
ATOM 732 C CA . LEU A 1 88 ? 11.986 6.149 -1.395 1.00 89.00 88 LEU A CA 1
ATOM 733 C C . LEU A 1 88 ? 12.977 6.905 -0.503 1.00 89.00 88 LEU A C 1
ATOM 735 O O . LEU A 1 88 ? 14.041 7.300 -0.974 1.00 89.00 88 LEU A O 1
ATOM 739 N N . LYS A 1 89 ? 12.684 7.023 0.797 1.00 87.88 89 LYS A N 1
ATOM 740 C CA . LYS A 1 89 ? 13.630 7.575 1.778 1.00 87.88 89 LYS A CA 1
ATOM 741 C C . LYS A 1 89 ? 14.943 6.781 1.826 1.00 87.88 89 LYS A C 1
ATOM 743 O O . LYS A 1 89 ? 16.009 7.382 1.907 1.00 87.88 89 LYS A O 1
ATOM 748 N N . GLY A 1 90 ? 14.880 5.449 1.764 1.00 86.81 90 GLY A N 1
ATOM 749 C CA . GLY A 1 90 ? 16.057 4.574 1.708 1.00 86.81 90 GLY A CA 1
ATOM 750 C C . GLY A 1 90 ? 16.907 4.751 0.444 1.00 86.81 90 GLY A C 1
ATOM 751 O O . GLY A 1 90 ? 18.111 4.523 0.490 1.00 86.81 90 GLY A O 1
ATOM 752 N N . TYR A 1 91 ? 16.303 5.215 -0.652 1.00 84.50 91 TYR A N 1
ATOM 753 C CA . TYR A 1 91 ? 16.988 5.637 -1.880 1.00 84.50 91 TYR A CA 1
ATOM 754 C C . TYR A 1 91 ? 17.427 7.113 -1.863 1.00 84.50 91 TYR A C 1
ATOM 756 O O . TYR A 1 91 ? 17.774 7.657 -2.907 1.00 84.50 91 TYR A O 1
ATOM 764 N N . GLU A 1 92 ? 17.405 7.765 -0.698 1.00 87.25 92 GLU A N 1
ATOM 765 C CA . GLU A 1 92 ? 17.832 9.157 -0.492 1.00 87.25 92 GLU A CA 1
ATOM 766 C C . GLU A 1 92 ? 17.003 10.213 -1.248 1.00 87.25 92 GLU A C 1
ATOM 768 O O . GLU A 1 92 ? 17.435 11.358 -1.388 1.00 87.25 92 GLU A O 1
ATOM 773 N N . PHE A 1 93 ? 15.782 9.880 -1.683 1.00 88.12 93 PHE A N 1
ATOM 774 C CA . PHE A 1 93 ? 14.868 10.885 -2.226 1.00 88.12 93 PHE A CA 1
ATOM 775 C C . PHE A 1 93 ? 14.456 11.873 -1.133 1.00 88.12 93 PHE A C 1
ATOM 777 O O . PHE A 1 93 ? 14.062 11.496 -0.024 1.00 88.12 93 PHE A O 1
ATOM 784 N N . SER A 1 94 ? 14.477 13.160 -1.466 1.00 90.44 94 SER A N 1
ATOM 785 C CA . SER A 1 94 ? 13.927 14.204 -0.608 1.00 90.44 94 SER A CA 1
ATOM 786 C C . SER A 1 94 ? 12.407 14.055 -0.470 1.00 90.44 94 SER A C 1
ATOM 788 O O . SER A 1 94 ? 11.732 13.440 -1.303 1.00 90.44 94 SER A O 1
ATOM 790 N N . PHE A 1 95 ? 11.823 14.649 0.573 1.00 90.75 95 PHE A N 1
ATOM 791 C CA . PHE A 1 95 ? 10.372 14.610 0.753 1.00 90.75 95 PHE A CA 1
ATOM 792 C C . PHE A 1 95 ? 9.589 15.214 -0.432 1.00 90.75 95 PHE A C 1
ATOM 794 O O . PHE A 1 95 ? 8.616 14.591 -0.859 1.00 90.75 95 PHE A O 1
ATOM 801 N N . PRO A 1 96 ? 9.991 16.356 -1.033 1.00 92.00 96 PRO A N 1
ATOM 802 C CA . PRO A 1 96 ? 9.340 16.855 -2.244 1.00 92.00 96 PRO A CA 1
ATOM 803 C C . PRO A 1 96 ? 9.370 15.864 -3.414 1.00 92.00 96 PRO A C 1
ATOM 805 O O . PRO A 1 96 ? 8.374 15.730 -4.120 1.00 92.00 96 PRO A O 1
ATOM 808 N N . GLU A 1 97 ? 10.479 15.147 -3.614 1.00 89.69 97 GLU A N 1
ATOM 809 C CA . GLU A 1 97 ? 10.573 14.130 -4.668 1.00 89.69 97 GLU A CA 1
ATOM 810 C C . GLU A 1 97 ? 9.708 12.909 -4.350 1.00 89.69 97 GLU A C 1
ATOM 812 O O . GLU A 1 97 ? 8.988 12.425 -5.220 1.00 89.69 97 GLU A O 1
ATOM 817 N N . THR A 1 98 ? 9.704 12.471 -3.088 1.00 88.19 98 THR A N 1
ATOM 818 C CA . THR A 1 98 ? 8.836 11.393 -2.598 1.00 88.19 98 THR A CA 1
ATOM 819 C C . THR A 1 98 ? 7.367 11.712 -2.881 1.00 88.19 98 THR A C 1
ATOM 821 O O . THR A 1 98 ? 6.658 10.899 -3.464 1.00 88.19 98 THR A O 1
ATOM 824 N N . VAL A 1 99 ? 6.910 12.923 -2.549 1.00 89.44 99 VAL A N 1
ATOM 825 C CA . VAL A 1 99 ? 5.528 13.369 -2.802 1.00 89.44 99 VAL A CA 1
ATOM 826 C C . VAL A 1 99 ? 5.175 13.367 -4.292 1.00 89.44 99 VAL A C 1
ATOM 828 O O . VAL A 1 99 ? 4.027 13.095 -4.628 1.00 89.44 99 VAL A O 1
ATOM 831 N N . ASN A 1 100 ? 6.133 13.642 -5.181 1.00 86.81 100 ASN A N 1
ATOM 832 C CA . ASN A 1 100 ? 5.900 13.629 -6.628 1.00 86.81 100 ASN A CA 1
ATOM 833 C C . ASN A 1 100 ? 5.793 12.214 -7.219 1.00 86.81 100 ASN A C 1
ATOM 835 O O . ASN A 1 100 ? 5.224 12.060 -8.297 1.00 86.81 100 ASN A O 1
ATOM 839 N N . LEU A 1 101 ? 6.360 11.208 -6.547 1.00 86.62 101 LEU A N 1
ATOM 840 C CA . LEU A 1 101 ? 6.346 9.810 -6.992 1.00 86.62 101 LEU A CA 1
ATOM 841 C C . LEU A 1 101 ? 5.182 9.017 -6.388 1.00 86.62 101 LEU A C 1
ATOM 843 O O . LEU A 1 101 ? 4.672 8.085 -7.009 1.00 86.62 101 LEU A O 1
ATOM 847 N N . LEU A 1 102 ? 4.735 9.396 -5.191 1.00 89.88 102 LEU A N 1
ATOM 848 C CA . LEU A 1 102 ? 3.573 8.791 -4.553 1.00 89.88 102 LEU A CA 1
ATOM 849 C C . LEU A 1 102 ? 2.263 9.184 -5.267 1.00 89.88 102 LEU A C 1
ATOM 851 O O . LEU A 1 102 ? 2.155 10.281 -5.822 1.00 89.88 102 LEU A O 1
ATOM 855 N N . PRO A 1 103 ? 1.229 8.324 -5.219 1.00 91.25 103 PRO A N 1
ATOM 856 C CA . PRO A 1 103 ? -0.112 8.690 -5.675 1.00 91.25 103 PRO A CA 1
ATOM 857 C C . PRO A 1 103 ? -0.678 9.847 -4.837 1.00 91.25 103 PRO A C 1
ATOM 859 O O . PRO A 1 103 ? -0.181 10.153 -3.752 1.00 91.25 103 PRO A O 1
ATOM 862 N N . ASP A 1 104 ? -1.784 10.455 -5.278 1.00 91.88 104 ASP A N 1
ATOM 863 C CA . ASP A 1 104 ? -2.484 11.487 -4.509 1.00 91.88 104 ASP A CA 1
ATOM 864 C C . ASP A 1 104 ? -3.075 10.917 -3.206 1.00 91.88 104 ASP A C 1
ATOM 866 O O . ASP A 1 104 ? -4.226 10.475 -3.145 1.00 91.88 104 ASP A O 1
ATOM 870 N N . PHE A 1 105 ? -2.272 10.966 -2.144 1.00 92.69 105 PHE A N 1
ATOM 871 C CA . PHE A 1 105 ? -2.558 10.434 -0.814 1.00 92.69 105 PHE A CA 1
ATOM 872 C C . PHE A 1 105 ? -3.425 11.355 0.054 1.00 92.69 105 PHE A C 1
ATOM 874 O O . PHE A 1 105 ? -3.896 10.934 1.112 1.00 92.69 105 PHE A O 1
ATOM 881 N N . ARG A 1 106 ? -3.685 12.598 -0.377 1.00 92.81 106 ARG A N 1
ATOM 882 C CA . ARG A 1 106 ? -4.419 13.615 0.405 1.00 92.81 106 ARG A CA 1
ATOM 883 C C . ARG A 1 106 ? -5.807 13.177 0.898 1.00 92.81 106 ARG A C 1
ATOM 885 O O . ARG A 1 106 ? -6.239 13.666 1.939 1.00 92.81 106 ARG A O 1
ATOM 892 N N . PRO A 1 107 ? -6.546 12.272 0.221 1.00 92.69 107 PRO A N 1
ATOM 893 C CA . PRO A 1 107 ? -7.788 11.720 0.765 1.00 92.69 107 PRO A CA 1
ATOM 894 C C . PRO A 1 107 ? -7.622 10.826 2.007 1.00 92.69 107 PRO A C 1
ATOM 896 O O . PRO A 1 107 ? -8.633 10.458 2.608 1.00 92.69 107 PRO A O 1
ATOM 899 N N . LEU A 1 108 ? -6.396 10.418 2.343 1.00 93.56 108 LEU A N 1
ATOM 900 C CA . LEU A 1 108 ? -6.086 9.455 3.402 1.00 93.56 108 LEU A CA 1
ATOM 901 C C . LEU A 1 108 ? -5.321 10.071 4.571 1.00 93.56 108 LEU A C 1
ATOM 903 O O . LEU A 1 108 ? -5.610 9.727 5.717 1.00 93.56 108 LEU A O 1
ATOM 907 N N . ILE A 1 109 ? -4.360 10.942 4.265 1.00 94.44 109 ILE A N 1
ATOM 908 C CA . ILE A 1 109 ? -3.405 11.532 5.205 1.00 94.44 109 ILE A CA 1
ATOM 909 C C . ILE A 1 109 ? -3.037 12.943 4.730 1.00 94.44 109 ILE A C 1
ATOM 911 O O . ILE A 1 109 ? -2.983 13.194 3.521 1.00 94.44 109 ILE A O 1
ATOM 915 N N . SER A 1 110 ? -2.810 13.885 5.652 1.00 95.31 110 SER A N 1
ATOM 916 C CA . SER A 1 110 ? -2.344 15.220 5.258 1.00 95.31 110 SER A CA 1
ATOM 917 C C . SER A 1 110 ? -0.872 15.189 4.840 1.00 95.31 110 SER A C 1
ATOM 919 O O . SER A 1 110 ? -0.104 14.309 5.231 1.00 95.31 110 SER A O 1
ATOM 921 N N . GLN A 1 111 ? -0.449 16.173 4.045 1.00 94.88 111 GLN A N 1
ATOM 922 C CA . GLN A 1 111 ? 0.959 16.287 3.668 1.00 94.88 111 GLN A CA 1
ATOM 923 C C . GLN A 1 111 ? 1.852 16.580 4.879 1.00 94.88 111 GLN A C 1
ATOM 925 O O . GLN A 1 111 ? 2.957 16.051 4.936 1.00 94.88 111 GLN A O 1
ATOM 930 N N . GLU A 1 112 ? 1.396 17.381 5.851 1.00 94.69 112 GLU A N 1
ATOM 931 C CA . GLU A 1 112 ? 2.171 17.628 7.076 1.00 94.69 112 GLU A CA 1
ATOM 932 C C . GLU A 1 112 ? 2.317 16.365 7.923 1.00 94.69 112 GLU A C 1
ATOM 934 O O . GLU A 1 112 ? 3.380 16.119 8.489 1.00 94.69 112 GLU A O 1
ATOM 939 N N . GLU A 1 113 ? 1.270 15.545 7.987 1.00 95.50 113 GLU A N 1
ATOM 940 C CA . GLU A 1 113 ? 1.293 14.291 8.728 1.00 95.50 113 GLU A CA 1
ATOM 941 C C . GLU A 1 113 ? 2.225 13.271 8.065 1.00 95.50 113 GLU A C 1
ATOM 943 O O . GLU A 1 113 ? 3.074 12.694 8.742 1.00 95.50 113 GLU A O 1
ATOM 948 N N . LEU A 1 114 ? 2.159 13.125 6.736 1.00 95.62 114 LEU A N 1
ATOM 949 C CA . LEU A 1 114 ? 3.108 12.294 5.992 1.00 95.62 114 LEU A CA 1
ATOM 950 C C . LEU A 1 114 ? 4.547 12.803 6.156 1.00 95.62 114 LEU A C 1
ATOM 952 O O . LEU A 1 114 ? 5.464 12.010 6.356 1.00 95.62 114 LEU A O 1
ATOM 956 N N . ARG A 1 115 ? 4.749 14.124 6.125 1.00 94.44 115 ARG A N 1
ATOM 957 C CA . ARG A 1 115 ? 6.060 14.740 6.348 1.00 94.44 115 ARG A CA 1
ATOM 958 C C . ARG A 1 115 ? 6.621 14.385 7.721 1.00 94.44 115 ARG A C 1
ATOM 960 O O . ARG A 1 115 ? 7.756 13.931 7.803 1.00 94.44 115 ARG A O 1
ATOM 967 N N . GLY A 1 116 ? 5.816 14.531 8.773 1.00 94.25 116 GLY A N 1
ATOM 968 C CA . GLY A 1 116 ? 6.207 14.171 10.137 1.00 94.25 116 GLY A CA 1
ATOM 969 C C . GLY A 1 116 ? 6.443 12.671 10.336 1.00 94.25 116 GLY A C 1
ATOM 970 O O . GLY A 1 116 ? 7.114 12.290 11.286 1.00 94.25 116 GLY A O 1
ATOM 971 N N . ILE A 1 117 ? 5.915 11.809 9.462 1.00 94.69 117 ILE A N 1
ATOM 972 C CA . ILE A 1 117 ? 6.214 10.368 9.464 1.00 94.69 117 ILE A CA 1
ATOM 973 C C . ILE A 1 117 ? 7.559 10.081 8.795 1.00 94.69 117 ILE A C 1
ATOM 975 O O . ILE A 1 117 ? 8.340 9.275 9.298 1.00 94.69 117 ILE A O 1
ATOM 979 N N . VAL A 1 118 ? 7.815 10.713 7.649 1.00 92.00 118 VAL A N 1
ATOM 980 C CA . VAL A 1 118 ? 8.946 10.369 6.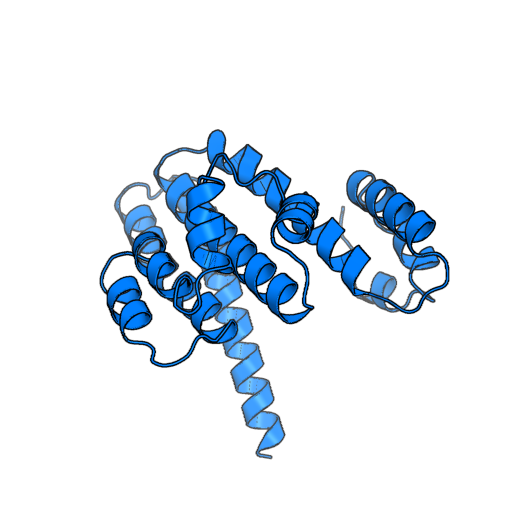781 1.00 92.00 118 VAL A CA 1
ATOM 981 C C . VAL A 1 118 ? 10.220 11.123 7.163 1.00 92.00 118 VAL A C 1
ATOM 983 O O . VAL A 1 118 ? 11.287 10.516 7.166 1.00 92.00 118 VAL A O 1
ATOM 986 N N . GLU A 1 119 ? 10.157 12.417 7.481 1.00 90.38 119 GLU A N 1
ATOM 987 C CA . GLU A 1 119 ? 11.358 13.233 7.731 1.00 90.38 119 GLU A CA 1
ATOM 988 C C . GLU A 1 119 ? 11.873 13.133 9.174 1.00 90.38 119 GLU A C 1
ATOM 990 O O . GLU A 1 119 ? 13.088 13.120 9.381 1.00 90.38 119 GLU A O 1
ATOM 995 N N . ASP A 1 120 ? 10.986 13.017 10.166 1.00 90.25 120 ASP A N 1
ATOM 996 C CA . ASP A 1 120 ? 11.387 12.924 11.574 1.00 90.25 120 ASP A CA 1
ATOM 997 C C . ASP A 1 120 ? 12.147 11.604 11.829 1.00 90.25 120 ASP A C 1
ATOM 999 O O . ASP A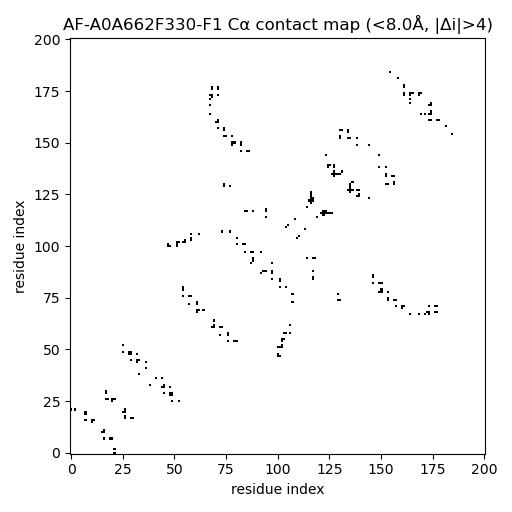 1 120 ? 11.746 10.538 11.352 1.00 90.25 120 ASP A O 1
ATOM 1003 N N . ALA A 1 121 ? 13.227 11.647 12.621 1.00 86.06 121 ALA A N 1
ATOM 1004 C CA . ALA A 1 121 ? 14.059 10.469 12.922 1.00 86.06 121 ALA A CA 1
ATOM 1005 C C . ALA A 1 121 ? 13.243 9.300 13.514 1.00 86.06 121 ALA A C 1
ATOM 1007 O O . ALA A 1 121 ? 13.423 8.145 13.134 1.00 86.06 121 ALA A O 1
ATOM 1008 N N . GLU A 1 122 ? 12.288 9.635 14.378 1.00 89.88 122 GLU A N 1
ATOM 1009 C CA . GLU A 1 122 ? 11.345 8.723 15.036 1.00 89.88 122 GLU A CA 1
ATOM 1010 C C . GLU A 1 122 ? 9.906 8.894 14.507 1.00 89.88 122 GLU A C 1
ATOM 1012 O O . GLU A 1 122 ? 8.939 8.411 15.095 1.00 89.88 122 GLU A O 1
ATOM 1017 N N . GLY A 1 123 ? 9.740 9.574 13.365 1.00 90.50 123 GLY A N 1
ATOM 1018 C CA . GLY A 1 123 ? 8.434 9.891 12.779 1.00 90.50 123 GLY A CA 1
ATOM 1019 C C . GLY A 1 123 ? 7.577 8.670 12.479 1.00 90.50 123 GLY A C 1
ATOM 1020 O O . GLY A 1 123 ? 6.350 8.718 12.576 1.00 90.50 123 GLY A O 1
ATOM 1021 N N . TRP A 1 124 ? 8.223 7.548 12.183 1.00 93.56 124 TRP A N 1
ATOM 1022 C CA . TRP A 1 124 ? 7.575 6.278 11.903 1.00 93.56 124 TRP A CA 1
ATOM 1023 C C . TRP A 1 124 ? 6.712 5.776 13.071 1.00 93.56 124 TRP A C 1
ATOM 1025 O O . TRP A 1 124 ? 5.687 5.157 12.805 1.00 93.56 124 TRP A O 1
ATOM 1035 N N . HIS A 1 125 ? 7.010 6.111 14.337 1.00 94.69 125 HIS A N 1
ATOM 1036 C CA . HIS A 1 125 ? 6.142 5.752 15.473 1.00 94.69 125 HIS A CA 1
ATOM 1037 C C . HIS A 1 125 ? 4.728 6.313 15.324 1.00 94.69 125 HIS A C 1
ATOM 1039 O O . HIS A 1 125 ? 3.761 5.690 15.760 1.00 94.69 125 HIS A O 1
ATOM 1045 N N . ARG A 1 126 ? 4.578 7.455 14.637 1.00 95.00 126 ARG A N 1
ATOM 1046 C CA . ARG A 1 126 ? 3.264 8.033 14.354 1.00 95.00 126 ARG A CA 1
ATOM 1047 C C . ARG A 1 126 ? 2.393 7.059 13.560 1.00 95.00 126 ARG A C 1
ATOM 1049 O O . ARG A 1 126 ? 1.184 7.159 13.672 1.00 95.00 126 ARG A O 1
ATOM 1056 N N . ILE A 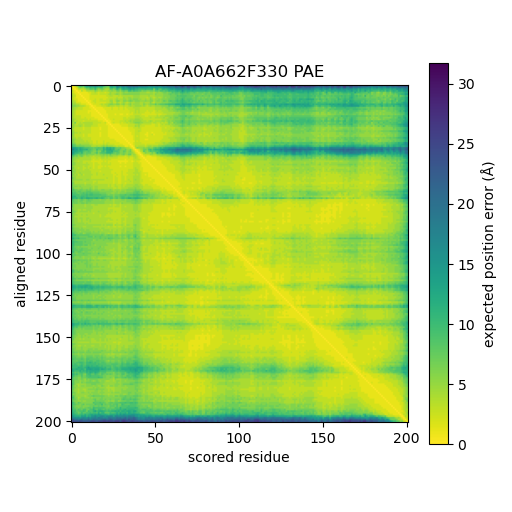1 127 ? 2.939 6.084 12.827 1.00 96.56 127 ILE A N 1
ATOM 1057 C CA . ILE A 1 127 ? 2.144 5.113 12.056 1.00 96.56 127 ILE A CA 1
ATOM 1058 C C . ILE A 1 127 ? 1.227 4.259 12.947 1.00 96.56 127 ILE A C 1
ATOM 1060 O O . ILE A 1 127 ? 0.165 3.820 12.499 1.00 96.56 127 ILE A O 1
ATOM 1064 N N . ALA A 1 128 ? 1.581 4.067 14.221 1.00 95.19 128 ALA A N 1
ATOM 1065 C CA . ALA A 1 128 ? 0.810 3.266 15.167 1.00 95.19 128 ALA A CA 1
ATOM 1066 C C . ALA A 1 128 ? -0.667 3.667 15.262 1.00 95.19 128 ALA A C 1
ATOM 1068 O O . ALA A 1 128 ? -1.536 2.800 15.399 1.00 95.19 128 ALA A O 1
ATOM 1069 N N . HIS A 1 129 ? -0.986 4.955 15.105 1.00 94.06 129 HIS A N 1
ATOM 1070 C CA . HIS A 1 129 ? -2.374 5.405 15.146 1.00 94.06 129 HIS A CA 1
ATOM 1071 C C . HIS A 1 129 ? -3.204 4.923 13.937 1.00 94.06 129 HIS A C 1
ATOM 1073 O O . HIS A 1 129 ? -4.422 4.796 14.058 1.00 94.06 129 HIS A O 1
ATOM 1079 N N . PHE A 1 130 ? -2.580 4.622 12.788 1.00 94.56 130 PHE A N 1
ATOM 1080 C CA . PHE A 1 130 ? -3.262 4.033 11.625 1.00 94.56 130 PHE A CA 1
ATOM 1081 C C . PHE A 1 130 ? -3.489 2.529 11.776 1.00 94.56 130 PHE A C 1
ATOM 1083 O O . PHE A 1 130 ? -4.459 2.006 11.229 1.00 94.56 130 PHE A O 1
ATOM 1090 N N . LEU A 1 131 ? -2.602 1.846 12.502 1.00 94.88 131 LEU A N 1
ATOM 1091 C CA . LEU A 1 131 ? -2.718 0.420 12.808 1.00 94.88 131 LEU A CA 1
ATOM 1092 C C . LEU A 1 131 ? -3.808 0.177 13.859 1.00 94.88 131 LEU A C 1
ATOM 1094 O O . LEU A 1 131 ? -4.612 -0.743 13.727 1.00 94.88 131 LEU A O 1
ATOM 1098 N N . GLY A 1 132 ? -3.867 1.049 14.871 1.00 89.94 132 GLY A N 1
ATOM 1099 C CA . GLY A 1 132 ? -4.866 1.011 15.931 1.00 89.94 132 GLY A CA 1
ATOM 1100 C C . GLY A 1 132 ? -4.777 -0.228 16.831 1.00 89.94 132 GLY A C 1
ATOM 1101 O O . GLY A 1 132 ? -3.987 -1.151 16.625 1.00 89.94 132 GLY A O 1
ATOM 1102 N N . GLY A 1 133 ? -5.612 -0.241 17.873 1.00 91.56 133 GLY A N 1
ATOM 1103 C CA . GLY A 1 133 ? -5.762 -1.393 18.763 1.00 91.56 133 GLY A CA 1
ATOM 1104 C C . GLY A 1 133 ? -4.458 -1.832 19.435 1.00 91.56 133 GLY A C 1
ATOM 1105 O O . GLY A 1 133 ? -3.681 -1.010 19.916 1.00 91.56 133 GLY A O 1
ATOM 1106 N N . GLU A 1 134 ? -4.252 -3.145 19.520 1.00 93.94 134 GLU A N 1
ATOM 1107 C CA . GLU A 1 134 ? -3.044 -3.721 20.119 1.00 93.94 134 GLU A CA 1
ATOM 1108 C C . GLU A 1 134 ? -1.849 -3.701 19.158 1.00 93.94 134 GLU A C 1
ATOM 1110 O O . GLU A 1 134 ? -0.723 -3.491 19.599 1.00 93.94 134 GLU A O 1
ATOM 1115 N N . VAL A 1 135 ? -2.093 -3.825 17.850 1.00 95.19 135 VAL A N 1
ATOM 1116 C CA . VAL A 1 135 ? -1.041 -3.804 16.822 1.00 95.19 135 VAL A CA 1
ATOM 1117 C C . VAL A 1 135 ? -0.318 -2.457 16.811 1.00 95.19 135 VAL A C 1
ATOM 1119 O O . VAL A 1 135 ? 0.907 -2.416 16.826 1.00 95.19 135 VAL A O 1
ATOM 1122 N N . GLY A 1 136 ? -1.057 -1.344 16.888 1.00 94.94 136 GLY A N 1
ATOM 1123 C CA . GLY A 1 136 ? -0.460 -0.011 17.006 1.00 94.94 136 GLY A CA 1
ATOM 1124 C C . GLY A 1 136 ? 0.442 0.129 18.236 1.00 94.94 136 GLY A C 1
ATOM 1125 O O . GLY A 1 136 ? 1.566 0.605 18.119 1.00 94.94 136 GLY A O 1
ATOM 1126 N N . LYS A 1 137 ? 0.011 -0.374 19.401 1.00 94.69 137 LYS A N 1
ATOM 1127 C CA . LYS A 1 137 ? 0.828 -0.340 20.630 1.00 94.69 137 LYS A CA 1
ATOM 1128 C C . LYS A 1 137 ? 2.090 -1.191 20.528 1.00 94.69 137 LYS A C 1
ATOM 1130 O O . LYS A 1 137 ? 3.104 -0.852 21.128 1.00 94.69 137 LYS A O 1
ATOM 1135 N N . GLN A 1 138 ? 2.019 -2.327 19.838 1.00 93.56 138 GLN A N 1
ATOM 1136 C CA . GLN A 1 138 ? 3.185 -3.174 19.596 1.00 93.56 138 GLN A CA 1
ATOM 1137 C C . GLN A 1 138 ? 4.168 -2.478 18.655 1.00 93.56 138 GLN A C 1
ATOM 1139 O O . GLN A 1 138 ? 5.362 -2.453 18.940 1.00 93.56 138 GLN A O 1
ATOM 1144 N N . PHE A 1 139 ? 3.654 -1.849 17.597 1.00 94.44 139 PHE A N 1
ATOM 1145 C CA . PHE A 1 139 ? 4.449 -1.082 16.646 1.00 94.44 139 PHE A CA 1
ATOM 1146 C C . PHE A 1 139 ? 5.157 0.109 17.309 1.00 94.44 139 PHE A C 1
ATOM 1148 O O . PHE A 1 139 ? 6.346 0.321 17.099 1.00 94.44 139 PHE A O 1
ATOM 1155 N N . GLU A 1 140 ? 4.467 0.834 18.193 1.00 93.69 140 GLU A N 1
ATOM 1156 C CA . GLU A 1 140 ? 5.036 1.927 18.995 1.00 93.69 140 GLU A CA 1
ATOM 1157 C C . GLU A 1 140 ? 6.236 1.504 19.854 1.00 93.69 140 GLU A C 1
ATOM 1159 O O . GLU A 1 140 ? 7.100 2.329 20.131 1.00 93.69 140 GLU A O 1
ATOM 1164 N N . ARG A 1 141 ? 6.299 0.237 20.281 1.00 92.75 141 ARG A N 1
ATOM 1165 C CA . ARG A 1 141 ? 7.375 -0.299 21.133 1.00 92.75 141 ARG A CA 1
ATOM 1166 C C . ARG A 1 141 ? 8.569 -0.833 20.351 1.00 92.75 141 ARG A C 1
ATOM 1168 O O . ARG A 1 141 ? 9.501 -1.345 20.968 1.00 92.75 141 ARG A O 1
ATOM 1175 N N . MET A 1 142 ? 8.529 -0.801 19.022 1.00 92.62 142 MET A N 1
ATOM 1176 C CA . MET A 1 142 ? 9.688 -1.187 18.228 1.00 92.62 142 MET A CA 1
ATOM 1177 C C . MET A 1 142 ? 10.856 -0.244 18.546 1.00 92.62 142 MET A C 1
ATOM 1179 O O . MET A 1 142 ? 10.664 0.951 18.727 1.00 92.62 142 MET A O 1
ATOM 1183 N N . GLU A 1 143 ? 12.066 -0.786 18.646 1.00 90.50 143 GLU A N 1
ATOM 1184 C CA . GLU A 1 143 ? 13.269 0.029 18.883 1.00 90.50 143 GLU A CA 1
ATOM 1185 C C . GLU A 1 143 ? 13.841 0.571 17.568 1.00 90.50 143 GLU A C 1
ATOM 1187 O O . GLU A 1 143 ? 14.415 1.654 17.523 1.00 90.50 143 GLU A O 1
ATOM 1192 N N . GLU A 1 144 ? 13.644 -0.175 16.480 1.00 92.12 144 GLU A N 1
ATOM 1193 C CA . GLU A 1 144 ? 14.159 0.153 15.156 1.00 92.12 144 GLU A CA 1
ATOM 1194 C C . GLU A 1 144 ? 13.075 -0.021 14.096 1.00 92.12 144 GLU A C 1
ATOM 1196 O O . GLU A 1 144 ? 12.308 -0.996 14.103 1.00 92.12 144 GLU A O 1
ATOM 1201 N N . PHE A 1 145 ? 13.044 0.918 13.151 1.00 91.50 145 PHE A N 1
ATOM 1202 C CA . PHE A 1 145 ? 12.147 0.851 12.012 1.00 91.50 145 PHE A CA 1
ATOM 1203 C C . PHE A 1 145 ? 12.591 -0.229 11.022 1.00 91.50 145 PHE A C 1
ATOM 1205 O O . PHE A 1 145 ? 13.758 -0.323 10.645 1.00 91.50 145 PHE A O 1
ATOM 1212 N N . ASN A 1 146 ? 11.630 -1.020 10.551 1.00 91.25 146 ASN A N 1
ATOM 1213 C CA . ASN A 1 146 ? 11.841 -2.039 9.535 1.00 91.25 146 ASN A CA 1
ATOM 1214 C C . ASN A 1 146 ? 10.593 -2.114 8.642 1.00 91.25 146 ASN A C 1
ATOM 1216 O O . ASN A 1 146 ? 9.476 -2.255 9.145 1.00 91.25 146 ASN A O 1
ATOM 1220 N N . VAL A 1 147 ? 10.788 -2.018 7.322 1.00 91.50 147 VAL A N 1
ATOM 1221 C CA . VAL A 1 147 ? 9.691 -2.004 6.338 1.00 91.50 147 VAL A CA 1
ATOM 1222 C C . VAL A 1 147 ? 8.923 -3.331 6.317 1.00 91.50 147 VAL A C 1
ATOM 1224 O O . VAL A 1 147 ? 7.702 -3.319 6.234 1.00 91.50 147 VAL A O 1
ATOM 1227 N N . GLU A 1 148 ? 9.589 -4.474 6.476 1.00 91.06 148 GLU A N 1
ATOM 1228 C CA . GLU A 1 148 ? 8.911 -5.777 6.550 1.00 91.06 148 GLU A CA 1
ATOM 1229 C C . GLU A 1 148 ? 8.015 -5.864 7.793 1.00 91.06 148 GLU A C 1
ATOM 1231 O O . GLU A 1 148 ? 6.871 -6.306 7.710 1.00 91.06 148 GLU A O 1
ATOM 1236 N N . LYS A 1 149 ? 8.491 -5.375 8.947 1.00 92.69 149 LYS A N 1
ATOM 1237 C CA . LYS A 1 149 ? 7.682 -5.312 10.177 1.00 92.69 149 LYS A CA 1
ATOM 1238 C C . LYS A 1 149 ? 6.506 -4.347 10.047 1.00 92.69 149 LYS A C 1
ATOM 1240 O O . LYS A 1 149 ? 5.431 -4.631 10.572 1.00 92.69 149 LYS A O 1
ATOM 1245 N N . LEU A 1 150 ? 6.687 -3.223 9.353 1.00 95.69 150 LEU A N 1
ATOM 1246 C CA . LEU A 1 150 ? 5.601 -2.303 9.007 1.00 95.69 150 LEU A CA 1
ATOM 1247 C C . LEU A 1 150 ? 4.525 -3.026 8.190 1.00 95.69 150 LEU A C 1
ATOM 1249 O O . LEU A 1 150 ? 3.349 -2.980 8.549 1.00 95.69 150 LEU A O 1
ATOM 1253 N N . GLU A 1 151 ? 4.924 -3.726 7.131 1.00 94.62 151 GLU A N 1
ATOM 1254 C CA . GLU A 1 151 ? 4.004 -4.470 6.271 1.00 94.62 151 GLU A CA 1
ATOM 1255 C C . GLU A 1 151 ? 3.259 -5.570 7.035 1.00 94.62 151 GLU A C 1
ATOM 1257 O O . GLU A 1 151 ? 2.034 -5.650 6.937 1.00 94.62 151 GLU A O 1
ATOM 1262 N N . GLN A 1 152 ? 3.970 -6.343 7.861 1.00 94.50 152 GLN A N 1
ATOM 1263 C CA . GLN A 1 152 ? 3.378 -7.360 8.737 1.00 94.50 152 GLN A CA 1
ATOM 1264 C C . GLN A 1 152 ? 2.388 -6.756 9.736 1.00 94.50 152 GLN A C 1
ATOM 1266 O O . GLN A 1 152 ? 1.318 -7.318 9.960 1.00 94.50 152 GLN A O 1
ATOM 1271 N N . SER A 1 153 ? 2.699 -5.588 10.300 1.00 96.69 153 SER A N 1
ATOM 1272 C CA . SER A 1 153 ? 1.796 -4.903 11.231 1.00 96.69 153 SER A CA 1
ATOM 1273 C C . SER A 1 153 ? 0.489 -4.507 10.542 1.00 96.69 153 SER A C 1
ATOM 1275 O O . SER A 1 153 ? -0.591 -4.670 11.106 1.00 96.69 153 SER A O 1
ATOM 1277 N N . PHE A 1 154 ? 0.538 -4.045 9.290 1.00 97.44 154 PHE A N 1
ATOM 1278 C CA . PHE A 1 154 ? -0.685 -3.784 8.529 1.00 97.44 154 PHE A CA 1
ATOM 1279 C C . PHE A 1 154 ? -1.478 -5.061 8.233 1.00 97.44 154 PHE A C 1
ATOM 1281 O O . PHE A 1 154 ? -2.707 -5.035 8.348 1.00 97.44 154 PHE A O 1
ATOM 1288 N N . ASP A 1 155 ? -0.805 -6.168 7.912 1.00 95.75 155 ASP A N 1
ATOM 1289 C CA . ASP A 1 155 ? -1.444 -7.474 7.712 1.00 95.75 155 ASP A CA 1
ATOM 1290 C C . ASP A 1 155 ? -2.140 -7.973 8.991 1.00 95.75 155 ASP A C 1
ATOM 1292 O O . ASP A 1 155 ? -3.257 -8.490 8.939 1.00 95.75 155 ASP A O 1
ATOM 1296 N N 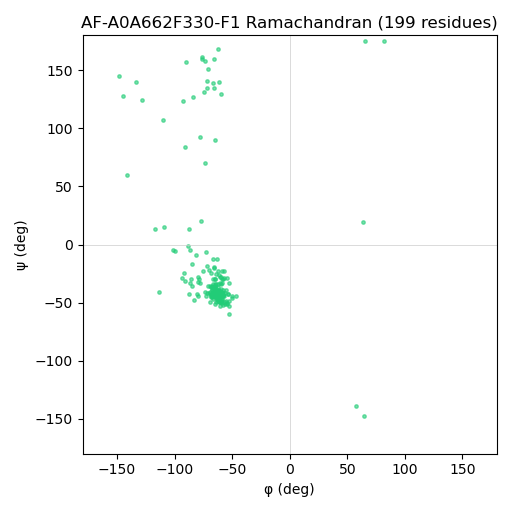. GLU A 1 156 ? -1.530 -7.778 10.159 1.00 95.50 156 GLU A N 1
ATOM 1297 C CA . GLU A 1 156 ? -2.132 -8.114 11.453 1.00 95.50 156 GLU A CA 1
ATOM 1298 C C . GLU A 1 156 ? -3.316 -7.205 11.793 1.00 95.50 156 GLU A C 1
ATOM 1300 O O . GLU A 1 156 ? -4.368 -7.690 12.219 1.00 95.50 156 GLU A O 1
ATOM 1305 N N . ALA A 1 157 ? -3.191 -5.899 11.543 1.00 96.31 157 ALA A N 1
ATOM 1306 C CA . ALA A 1 157 ? -4.270 -4.932 11.736 1.00 96.31 157 ALA A CA 1
ATOM 1307 C C . ALA A 1 157 ? -5.456 -5.160 10.777 1.00 96.31 157 ALA A C 1
ATOM 1309 O O . ALA A 1 157 ? -6.574 -4.722 11.056 1.00 96.31 157 ALA A O 1
ATOM 1310 N N . LEU A 1 158 ? -5.251 -5.875 9.666 1.00 95.88 158 LEU A N 1
ATOM 1311 C CA . LEU A 1 158 ? -6.311 -6.232 8.727 1.00 95.88 158 LEU A CA 1
ATOM 1312 C C . LEU A 1 158 ? -7.269 -7.291 9.293 1.00 95.88 158 LEU A C 1
ATOM 1314 O O . LEU A 1 158 ? -8.472 -7.235 9.031 1.00 95.88 158 LEU A O 1
ATOM 1318 N N . LEU A 1 159 ? -6.754 -8.247 10.072 1.00 93.38 159 LEU A N 1
ATOM 1319 C CA . LEU A 1 159 ? -7.530 -9.364 10.622 1.00 93.38 159 LEU A CA 1
ATOM 1320 C C . LEU A 1 159 ? -8.791 -8.917 11.386 1.00 93.38 159 LEU A C 1
ATOM 1322 O O . LEU A 1 159 ? -9.876 -9.398 11.044 1.00 93.38 159 LEU A O 1
ATOM 1326 N N . PRO A 1 160 ? -8.715 -8.002 12.377 1.00 92.69 160 PRO A N 1
ATOM 1327 C CA . PRO A 1 160 ? -9.905 -7.549 13.092 1.00 92.69 160 PRO A CA 1
ATOM 1328 C C . PRO A 1 160 ? -10.882 -6.787 12.189 1.00 92.69 160 PRO A C 1
ATOM 1330 O O . PRO A 1 160 ? -12.089 -6.952 12.353 1.00 92.69 160 PRO A O 1
ATOM 1333 N N . LEU A 1 161 ? -10.394 -6.021 11.202 1.00 93.50 161 LEU A N 1
ATOM 1334 C CA . LEU A 1 161 ? -11.254 -5.306 10.251 1.00 93.50 161 LEU A CA 1
ATOM 1335 C C . LEU A 1 161 ? -12.087 -6.286 9.426 1.00 93.50 161 LEU A C 1
ATOM 1337 O O . LEU A 1 161 ? -13.300 -6.138 9.312 1.00 93.50 161 LEU A O 1
ATOM 1341 N N . VAL A 1 162 ? -11.452 -7.318 8.870 1.00 94.06 162 VAL A N 1
ATOM 1342 C CA . VAL A 1 162 ? -12.160 -8.336 8.086 1.00 94.06 162 VAL A CA 1
ATOM 1343 C C . VAL A 1 162 ? -13.089 -9.164 8.984 1.00 94.06 162 VAL A C 1
ATOM 1345 O O . VAL A 1 162 ? -14.224 -9.446 8.594 1.00 94.06 162 VAL A O 1
ATOM 1348 N N . GLY A 1 163 ? -12.653 -9.495 10.204 1.00 92.25 163 GLY A N 1
ATOM 1349 C CA . GLY A 1 163 ? -13.473 -10.178 11.207 1.00 92.25 163 GLY A CA 1
ATOM 1350 C C . GLY A 1 163 ? -14.761 -9.421 11.546 1.00 92.25 163 GLY A C 1
ATOM 1351 O O . GLY A 1 163 ? -15.838 -10.015 11.569 1.00 92.25 163 GLY A O 1
ATOM 1352 N N . GLU A 1 164 ? -14.683 -8.102 11.727 1.00 92.12 164 GLU A N 1
ATOM 1353 C CA . GLU A 1 164 ? -15.858 -7.259 11.963 1.00 92.12 164 GLU A CA 1
ATOM 1354 C C . GLU A 1 164 ? -16.822 -7.282 10.772 1.00 92.12 164 GLU A C 1
ATOM 1356 O O . GLU A 1 164 ? -18.038 -7.370 10.956 1.00 92.12 164 GLU A O 1
ATOM 1361 N N . VAL A 1 165 ? -16.308 -7.264 9.540 1.00 92.88 165 VAL A N 1
ATOM 1362 C CA . VAL A 1 165 ? -17.142 -7.318 8.330 1.00 92.88 165 VAL A CA 1
ATOM 1363 C C . VAL A 1 165 ? -17.885 -8.648 8.207 1.00 92.88 165 VAL A C 1
ATOM 1365 O O . VAL A 1 165 ? -19.059 -8.642 7.831 1.00 92.88 165 VAL A O 1
ATOM 1368 N N . PHE A 1 166 ? -17.249 -9.770 8.562 1.00 89.56 166 PHE A N 1
ATOM 1369 C CA . PHE A 1 166 ? -17.913 -11.078 8.589 1.00 89.56 166 PHE A CA 1
ATOM 1370 C C . PHE A 1 166 ? -19.117 -11.108 9.538 1.00 89.56 166 PHE A C 1
ATOM 1372 O O . PHE A 1 166 ? -20.104 -11.780 9.246 1.00 89.56 166 PHE A O 1
ATOM 1379 N N . ILE A 1 167 ? -19.058 -10.363 10.645 1.00 90.69 167 ILE A N 1
ATOM 1380 C CA . ILE A 1 167 ? -20.136 -10.295 11.640 1.00 90.69 167 ILE A CA 1
ATOM 1381 C C . ILE A 1 167 ? -21.211 -9.284 11.225 1.00 90.69 167 ILE A C 1
ATOM 1383 O O . ILE A 1 167 ? -22.405 -9.574 11.275 1.00 90.69 167 ILE A O 1
ATOM 1387 N N . THR A 1 168 ? -20.795 -8.083 10.827 1.00 91.00 168 THR A N 1
ATOM 1388 C CA . THR A 1 168 ? -21.687 -6.920 10.686 1.00 91.00 168 THR A CA 1
ATOM 1389 C C . THR A 1 168 ? -22.282 -6.767 9.289 1.00 91.00 168 THR A C 1
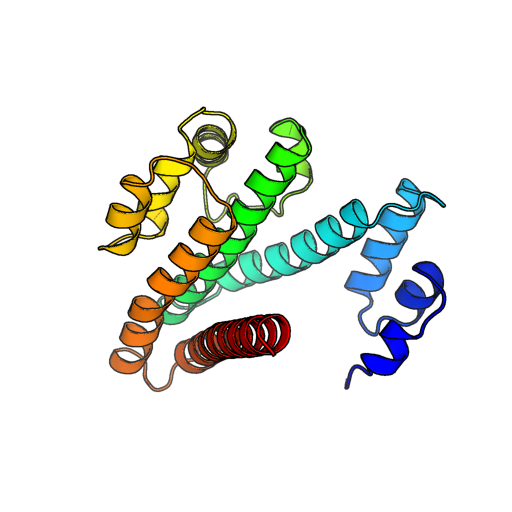ATOM 1391 O O . THR A 1 168 ? -23.345 -6.166 9.135 1.00 91.00 168 THR A O 1
ATOM 1394 N N . ALA A 1 169 ? -21.627 -7.304 8.257 1.00 89.56 169 ALA A N 1
ATOM 1395 C CA . ALA A 1 169 ? -22.061 -7.186 6.869 1.00 89.56 169 ALA A CA 1
ATOM 1396 C C . ALA A 1 169 ? -21.830 -8.487 6.068 1.00 89.56 169 ALA A C 1
ATOM 1398 O O . ALA A 1 169 ? -21.160 -8.446 5.029 1.00 89.56 169 ALA A O 1
ATOM 1399 N N . PRO A 1 170 ? -22.434 -9.623 6.482 1.00 85.56 170 PRO A N 1
ATOM 1400 C CA . PRO A 1 170 ? -22.170 -10.953 5.923 1.00 85.56 170 PRO A CA 1
ATOM 1401 C C . PRO A 1 170 ? -22.536 -11.139 4.436 1.00 85.56 170 PRO A C 1
ATOM 1403 O O . PRO A 1 170 ? -22.126 -12.108 3.805 1.00 85.56 170 PRO A O 1
ATOM 1406 N N . PHE A 1 171 ? -23.282 -10.201 3.850 1.00 88.31 171 PHE A N 1
ATOM 1407 C CA . PHE A 1 171 ? -23.646 -10.198 2.425 1.00 88.31 171 PHE A CA 1
ATOM 1408 C C . PHE A 1 171 ? -23.074 -8.986 1.671 1.00 88.31 171 PHE A C 1
ATOM 1410 O O . PHE A 1 171 ? -23.507 -8.660 0.567 1.00 88.31 171 PHE A O 1
ATOM 1417 N N . GLY A 1 172 ? -22.134 -8.262 2.284 1.00 87.00 172 GLY A N 1
ATOM 1418 C CA . GLY A 1 172 ? -21.482 -7.102 1.690 1.00 87.00 172 GLY A CA 1
ATOM 1419 C C . GLY A 1 172 ? -20.221 -7.464 0.904 1.00 87.00 172 GLY A C 1
ATOM 1420 O O . GLY A 1 172 ? -19.543 -8.446 1.195 1.00 87.00 172 GLY A O 1
ATOM 1421 N N . LEU A 1 173 ? -19.839 -6.592 -0.036 1.00 89.19 173 LEU A N 1
ATOM 1422 C CA . LEU A 1 173 ? -18.593 -6.724 -0.808 1.00 89.19 173 LEU A CA 1
ATOM 1423 C C . LEU A 1 173 ? -17.332 -6.793 0.067 1.00 89.19 173 LEU A C 1
ATOM 1425 O O . LEU A 1 173 ? -16.322 -7.337 -0.368 1.00 89.19 173 LEU A O 1
ATOM 1429 N N . GLY A 1 174 ? -17.389 -6.282 1.300 1.00 89.81 174 GLY A N 1
ATOM 1430 C CA . GLY A 1 174 ? -16.255 -6.302 2.221 1.00 89.81 174 GLY A CA 1
ATOM 1431 C C . GLY A 1 174 ? -15.765 -7.710 2.555 1.00 89.81 174 GLY A C 1
ATOM 1432 O O . GLY A 1 174 ? -14.572 -7.872 2.771 1.00 89.81 174 GLY A O 1
ATOM 1433 N N . ILE A 1 175 ? -16.629 -8.733 2.514 1.00 90.81 175 ILE A N 1
ATOM 1434 C CA . ILE A 1 175 ? -16.179 -10.125 2.674 1.00 90.81 175 ILE A CA 1
ATOM 1435 C C . ILE A 1 175 ? -15.311 -10.553 1.507 1.00 90.81 175 ILE A C 1
ATOM 1437 O O . ILE A 1 175 ? -14.258 -11.136 1.723 1.00 90.81 175 ILE A O 1
ATOM 1441 N N . VAL A 1 176 ? -15.739 -10.267 0.278 1.00 91.94 176 VAL A N 1
ATOM 1442 C CA . VAL A 1 176 ? -14.989 -10.661 -0.918 1.00 91.94 176 VAL A CA 1
ATOM 1443 C C . VAL A 1 176 ? -13.636 -9.959 -0.930 1.00 91.94 176 VAL A C 1
ATOM 1445 O O . VAL A 1 176 ? -12.609 -10.608 -1.098 1.00 91.94 176 VAL A O 1
ATOM 1448 N N . VAL A 1 177 ? -13.630 -8.648 -0.678 1.00 92.25 177 VAL A N 1
ATOM 1449 C CA . VAL A 1 177 ? -12.398 -7.851 -0.623 1.00 92.25 177 VAL A CA 1
ATOM 1450 C C . VAL A 1 177 ? -11.489 -8.326 0.513 1.00 92.25 177 VAL A C 1
ATOM 1452 O O . VAL A 1 177 ? -10.309 -8.573 0.289 1.00 92.25 177 VAL A O 1
ATOM 1455 N N . GLY A 1 178 ? -12.032 -8.511 1.719 1.00 93.00 178 GLY A N 1
ATOM 1456 C CA . GLY A 1 178 ? -11.276 -9.008 2.866 1.00 93.00 178 GLY A CA 1
ATOM 1457 C C . GLY A 1 178 ? -10.697 -10.397 2.619 1.00 93.00 178 GLY A C 1
ATOM 1458 O O . GLY A 1 178 ? -9.518 -10.619 2.867 1.00 93.00 178 GLY A O 1
ATOM 1459 N N . TYR A 1 179 ? -11.489 -11.312 2.061 1.00 92.62 179 TYR A N 1
ATOM 1460 C CA . TYR A 1 179 ? -11.052 -12.665 1.730 1.00 92.62 179 TYR A CA 1
ATOM 1461 C C . TYR A 1 179 ? -9.882 -12.673 0.743 1.00 92.62 179 TYR A C 1
ATOM 1463 O O . TYR A 1 179 ? -8.930 -13.415 0.961 1.00 92.62 179 TYR A O 1
ATOM 1471 N N . ILE A 1 180 ? -9.912 -11.833 -0.300 1.00 93.81 180 ILE A N 1
ATOM 1472 C CA . ILE A 1 180 ? -8.805 -11.720 -1.265 1.00 93.81 180 ILE A CA 1
ATOM 1473 C C . ILE A 1 180 ? -7.495 -11.379 -0.546 1.00 93.81 180 ILE A C 1
ATOM 1475 O O . ILE A 1 180 ? -6.506 -12.087 -0.724 1.00 93.81 180 ILE A O 1
ATOM 1479 N N . TYR A 1 181 ? -7.499 -10.362 0.317 1.00 93.81 181 TYR A N 1
ATOM 1480 C CA . TYR A 1 181 ? -6.291 -9.960 1.041 1.00 93.81 181 TYR A CA 1
ATOM 1481 C C . TYR A 1 181 ? -5.854 -10.985 2.095 1.00 93.81 181 TYR A C 1
ATOM 1483 O O . TYR A 1 181 ? -4.661 -11.221 2.259 1.00 93.81 181 TYR A O 1
ATOM 1491 N N . LEU A 1 182 ? -6.789 -11.659 2.773 1.00 94.38 182 LEU A N 1
ATOM 1492 C CA . LEU A 1 182 ? -6.437 -12.758 3.679 1.00 94.38 182 LEU A CA 1
ATOM 1493 C C . LEU A 1 182 ? -5.769 -13.920 2.932 1.00 94.38 182 LEU A C 1
ATOM 1495 O O . LEU A 1 182 ? -4.813 -14.505 3.439 1.00 94.38 182 LEU A O 1
ATOM 1499 N N . LYS A 1 183 ? -6.243 -14.243 1.721 1.00 95.69 183 LYS A N 1
ATOM 1500 C CA . LYS A 1 183 ? -5.626 -15.266 0.869 1.00 95.69 183 LYS A CA 1
ATOM 1501 C C . LYS A 1 183 ? -4.251 -14.844 0.361 1.00 95.69 183 LYS A C 1
ATOM 1503 O O . LYS A 1 183 ? -3.375 -15.696 0.285 1.00 95.69 183 LYS A O 1
ATOM 1508 N N . GLU A 1 184 ? -4.049 -13.568 0.048 1.00 92.81 184 GLU A N 1
ATOM 1509 C CA . GLU A 1 184 ? -2.731 -13.022 -0.300 1.00 92.81 184 GLU A CA 1
ATOM 1510 C C . GLU A 1 184 ? -1.733 -13.204 0.857 1.00 92.81 184 GLU A C 1
ATOM 1512 O O . GLU A 1 1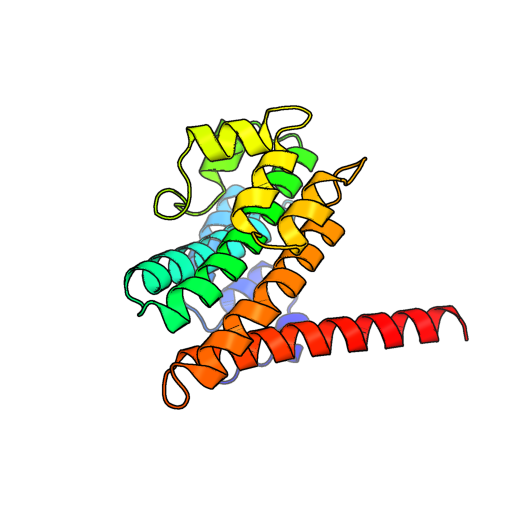84 ? -0.667 -13.787 0.663 1.00 92.81 184 GLU A O 1
ATOM 1517 N N . ILE A 1 185 ? -2.117 -12.817 2.079 1.00 92.81 185 ILE A N 1
ATOM 1518 C CA . ILE A 1 185 ? -1.291 -12.988 3.287 1.00 92.81 185 ILE A CA 1
ATOM 1519 C C . ILE A 1 185 ? -0.968 -14.469 3.530 1.00 92.81 185 ILE A C 1
ATOM 1521 O O . ILE A 1 185 ? 0.170 -14.825 3.839 1.00 92.81 185 ILE A O 1
ATOM 1525 N N . GLU A 1 186 ? -1.958 -15.353 3.393 1.00 93.25 186 GLU A N 1
ATOM 1526 C CA . GLU A 1 186 ? -1.760 -16.796 3.550 1.00 93.25 186 GLU A CA 1
ATOM 1527 C C . GLU A 1 186 ? -0.764 -17.352 2.524 1.00 93.25 186 GLU A C 1
ATOM 1529 O O . GLU A 1 186 ? 0.138 -18.103 2.896 1.00 93.25 186 GLU A O 1
ATOM 1534 N N . LEU A 1 187 ? -0.896 -16.970 1.250 1.00 93.62 187 LEU A N 1
ATOM 1535 C CA . LEU A 1 187 ? 0.008 -17.408 0.186 1.00 93.62 187 LEU A CA 1
ATOM 1536 C C . LEU A 1 187 ? 1.445 -16.949 0.445 1.00 93.62 187 LEU A C 1
ATOM 1538 O O . LEU A 1 187 ? 2.355 -17.771 0.352 1.00 93.62 187 LEU A O 1
ATOM 1542 N N . ASN A 1 188 ? 1.645 -15.691 0.842 1.00 88.44 188 ASN A N 1
ATOM 1543 C CA . ASN A 1 188 ? 2.974 -15.163 1.158 1.00 88.44 188 ASN A CA 1
ATOM 1544 C C . ASN A 1 188 ? 3.628 -15.948 2.306 1.00 88.44 188 ASN A C 1
ATOM 1546 O O . ASN A 1 188 ? 4.767 -16.397 2.185 1.00 88.44 188 ASN A O 1
ATOM 1550 N N . ARG A 1 189 ? 2.874 -16.240 3.375 1.00 89.44 189 ARG A N 1
ATOM 1551 C CA . ARG A 1 189 ? 3.362 -17.066 4.494 1.00 89.44 189 ARG A CA 1
ATOM 1552 C C . ARG A 1 189 ? 3.736 -18.483 4.062 1.00 89.44 189 ARG A C 1
ATOM 1554 O O . ARG A 1 189 ? 4.727 -19.026 4.543 1.00 89.44 189 ARG A O 1
ATOM 1561 N N . LEU A 1 190 ? 2.953 -19.102 3.177 1.00 92.19 190 LEU A N 1
ATOM 1562 C CA . LEU A 1 190 ? 3.264 -20.434 2.653 1.00 92.19 190 LEU A CA 1
ATOM 1563 C C . LEU A 1 190 ? 4.554 -20.427 1.827 1.00 92.19 190 LEU A C 1
ATOM 1565 O O . LEU A 1 190 ? 5.376 -21.328 1.996 1.00 92.19 190 LEU A O 1
ATOM 1569 N N . VAL A 1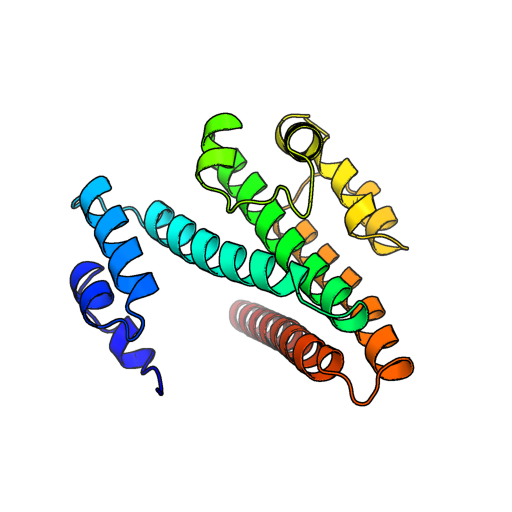 191 ? 4.752 -19.416 0.977 1.00 90.62 191 VAL A N 1
ATOM 1570 C CA . VAL A 1 191 ? 5.983 -19.254 0.190 1.00 90.62 191 VAL A CA 1
ATOM 1571 C C . VAL A 1 191 ? 7.191 -19.096 1.111 1.00 90.62 191 VAL A C 1
ATOM 1573 O O . VAL A 1 191 ? 8.139 -19.871 0.989 1.00 90.62 191 VAL A O 1
ATOM 1576 N N . GLU A 1 192 ? 7.125 -18.206 2.105 1.00 87.69 192 GLU A N 1
ATOM 1577 C CA . GLU A 1 192 ? 8.207 -18.022 3.082 1.00 87.69 192 GLU A CA 1
ATOM 1578 C C . GLU A 1 192 ? 8.565 -19.323 3.817 1.00 87.69 192 GLU A C 1
ATOM 1580 O O . GLU A 1 192 ? 9.740 -19.631 4.035 1.00 87.69 192 GLU A O 1
ATOM 1585 N N . LEU A 1 193 ? 7.560 -20.111 4.215 1.00 90.44 193 LEU A N 1
ATOM 1586 C CA . LEU A 1 193 ? 7.778 -21.397 4.880 1.00 90.44 193 LEU A CA 1
ATOM 1587 C C . LEU A 1 193 ? 8.489 -22.399 3.963 1.00 90.44 193 LEU A C 1
ATOM 1589 O O . LEU A 1 193 ? 9.407 -23.090 4.412 1.00 90.44 193 LEU A O 1
ATOM 1593 N N . VAL A 1 194 ? 8.091 -22.468 2.691 1.00 92.62 194 VAL A N 1
ATOM 1594 C CA . VAL A 1 194 ? 8.712 -23.345 1.688 1.00 92.62 194 VAL A CA 1
ATOM 1595 C C . VAL A 1 194 ? 10.158 -22.930 1.420 1.00 92.62 194 VAL A C 1
ATOM 1597 O O . VAL A 1 194 ? 11.047 -23.782 1.403 1.00 92.62 194 VAL A O 1
ATOM 1600 N N . GLU A 1 195 ? 10.423 -21.635 1.266 1.00 88.56 195 GLU A N 1
ATOM 1601 C CA . GLU A 1 195 ? 11.774 -21.114 1.050 1.00 88.56 195 GLU A CA 1
ATOM 1602 C C . GLU A 1 195 ? 12.690 -21.404 2.242 1.00 88.56 195 GLU A C 1
ATOM 1604 O O . GLU A 1 195 ? 13.791 -21.933 2.066 1.00 88.56 195 GLU A O 1
ATOM 1609 N N . ARG A 1 196 ? 12.216 -21.175 3.474 1.00 87.44 196 ARG A N 1
ATOM 1610 C CA . ARG A 1 196 ? 12.970 -21.510 4.695 1.00 87.44 196 ARG A CA 1
ATOM 1611 C C . ARG A 1 196 ? 13.238 -23.006 4.827 1.00 87.44 196 ARG A C 1
ATOM 1613 O O . ARG A 1 196 ? 14.304 -23.385 5.311 1.00 87.44 196 ARG A O 1
ATOM 1620 N N . ALA A 1 197 ? 12.292 -23.854 4.426 1.00 86.69 197 ALA A N 1
ATOM 1621 C CA . ALA A 1 197 ? 12.480 -25.301 4.429 1.00 86.69 197 ALA A CA 1
ATOM 1622 C C . ALA A 1 197 ? 13.533 -25.737 3.396 1.00 86.69 197 ALA A C 1
ATOM 1624 O O . ALA A 1 197 ? 14.363 -26.587 3.704 1.00 86.69 197 ALA A O 1
ATOM 1625 N N . ARG A 1 198 ? 13.550 -25.115 2.210 1.00 82.31 198 ARG A N 1
ATOM 1626 C CA . ARG A 1 198 ? 14.515 -25.401 1.138 1.00 82.31 198 ARG A CA 1
ATOM 1627 C C . ARG A 1 198 ? 15.947 -25.000 1.491 1.00 82.31 198 ARG A C 1
ATOM 1629 O O . ARG A 1 198 ? 16.869 -25.697 1.104 1.00 82.31 198 ARG A O 1
ATOM 1636 N N . VAL A 1 199 ? 16.145 -23.903 2.221 1.00 74.44 199 VAL A N 1
ATOM 1637 C CA . VAL A 1 199 ? 17.486 -23.450 2.651 1.00 74.44 199 VAL A CA 1
ATOM 1638 C C . VAL A 1 199 ? 18.086 -24.354 3.743 1.00 74.44 199 VAL A C 1
ATOM 1640 O O . VAL A 1 199 ? 19.291 -24.332 3.976 1.00 74.44 199 VAL A O 1
ATOM 1643 N N . ARG A 1 200 ? 17.259 -25.158 4.425 1.00 57.84 200 ARG A N 1
ATOM 1644 C CA . ARG A 1 200 ? 17.676 -26.051 5.521 1.00 57.84 200 ARG A CA 1
ATOM 1645 C C . ARG A 1 200 ? 17.859 -27.521 5.113 1.00 57.84 200 ARG A C 1
ATOM 1647 O O . ARG A 1 200 ? 18.253 -28.304 5.976 1.00 57.84 200 ARG A O 1
ATOM 1654 N N . GLY A 1 201 ? 17.538 -27.896 3.873 1.00 50.97 201 GLY A N 1
ATOM 1655 C CA . GLY A 1 201 ? 17.672 -29.260 3.337 1.00 50.97 201 GLY A CA 1
ATOM 1656 C C . GLY A 1 201 ? 18.787 -29.356 2.312 1.00 50.97 201 GLY A C 1
ATOM 1657 O O . GLY A 1 201 ? 19.491 -30.387 2.332 1.00 50.97 201 GLY A O 1
#

Foldseek 3Di:
DDDPVVVLVPADDDVRNLVPPPDVVLSVQSVVQCVVCPPDPDCVSSVLSVLQVVLLVLLVVLVVDDPLQNLLSLLVSVLSLVLQLQVCVVVVDDLVRSVVSHHPCVSRDNSVLSCQLRVDPLSVLSCLVSLDDVLSVVSNPDPDDDSVSSNVSSLVSLVVSLVVCCVPPVPDCSVVSSVVSPVVVVVVVVVVVVVVVVVVD